Protein AF-A0A0B1SYM7-F1 (afdb_monomer_lite)

Radius of gyration: 23.67 Å; chains: 1; bounding box: 72×38×58 Å

Structure (mmCIF, N/CA/C/O backbone):
data_AF-A0A0B1SYM7-F1
#
_entry.id   AF-A0A0B1SYM7-F1
#
loop_
_atom_site.group_PDB
_atom_site.id
_atom_site.type_symbol
_atom_site.label_atom_id
_atom_site.label_alt_id
_atom_site.label_comp_id
_atom_site.label_asym_id
_atom_site.label_entity_id
_atom_site.label_seq_id
_atom_site.pdbx_PDB_ins_code
_atom_site.Cartn_x
_atom_site.Cartn_y
_atom_site.Cartn_z
_atom_site.occupancy
_atom_site.B_iso_or_equiv
_atom_site.auth_seq_id
_atom_site.auth_comp_id
_atom_site.auth_asym_id
_atom_site.auth_atom_id
_atom_site.pdbx_PDB_model_num
ATOM 1 N N . MET A 1 1 ? 17.498 -8.527 -12.101 1.00 37.16 1 MET A N 1
ATOM 2 C CA . MET A 1 1 ? 18.608 -8.017 -12.935 1.00 37.16 1 MET A CA 1
ATOM 3 C C . MET A 1 1 ? 19.865 -8.785 -12.568 1.00 37.16 1 MET A C 1
ATOM 5 O O . MET A 1 1 ? 20.360 -8.615 -11.462 1.00 37.16 1 MET A O 1
ATOM 9 N N . VAL A 1 2 ? 20.334 -9.677 -13.440 1.00 36.25 2 VAL A N 1
ATOM 10 C CA . VAL A 1 2 ? 21.607 -10.379 -13.230 1.00 36.25 2 VAL A CA 1
ATOM 11 C C . VAL A 1 2 ? 22.674 -9.607 -13.993 1.00 36.25 2 VAL A C 1
ATOM 13 O O . VAL A 1 2 ? 22.607 -9.507 -15.215 1.00 36.25 2 VAL A O 1
ATOM 16 N N . VAL A 1 3 ? 23.646 -9.041 -13.280 1.00 42.66 3 VAL A N 1
ATOM 17 C CA . VAL A 1 3 ? 24.858 -8.504 -13.907 1.00 42.66 3 VAL A CA 1
ATOM 18 C C . VAL A 1 3 ? 25.799 -9.687 -14.104 1.00 42.66 3 VAL A C 1
ATOM 20 O O . VAL A 1 3 ? 26.497 -10.095 -13.179 1.00 42.66 3 VAL A O 1
ATOM 23 N N . ALA A 1 4 ? 25.756 -10.297 -15.285 1.00 46.19 4 ALA A N 1
ATOM 24 C CA . ALA A 1 4 ? 26.589 -11.446 -15.613 1.00 46.19 4 ALA A CA 1
ATOM 25 C C . ALA A 1 4 ? 27.787 -11.018 -16.465 1.00 46.19 4 ALA A C 1
ATOM 27 O O . ALA A 1 4 ? 27.647 -10.265 -17.428 1.00 46.19 4 ALA A O 1
ATOM 28 N N . ARG A 1 5 ? 28.967 -11.559 -16.148 1.00 49.19 5 ARG A N 1
ATOM 29 C CA . ARG A 1 5 ? 30.045 -11.686 -17.133 1.00 49.19 5 ARG A CA 1
ATOM 30 C C . ARG A 1 5 ? 29.731 -12.933 -17.952 1.00 49.19 5 ARG A C 1
ATOM 32 O O . ARG A 1 5 ? 29.777 -14.034 -17.413 1.00 49.19 5 ARG A O 1
ATOM 39 N N . SER A 1 6 ? 29.355 -12.760 -19.210 1.00 50.19 6 SER A N 1
ATOM 40 C CA . SER A 1 6 ? 29.181 -13.872 -20.147 1.00 50.19 6 SER A CA 1
ATOM 41 C C . SER A 1 6 ? 30.469 -14.065 -20.946 1.00 50.19 6 SER A C 1
ATOM 43 O O . SER A 1 6 ? 31.131 -13.087 -21.284 1.00 50.19 6 SER A O 1
ATOM 45 N N . SER A 1 7 ? 30.809 -15.314 -21.274 1.00 51.56 7 SER A N 1
ATOM 46 C CA . SER A 1 7 ? 31.913 -15.655 -22.185 1.00 51.56 7 SER A CA 1
ATOM 47 C C . SER A 1 7 ? 31.689 -15.161 -23.619 1.00 51.56 7 SER A C 1
ATOM 49 O O . SER A 1 7 ? 32.605 -15.216 -24.431 1.00 51.56 7 SER A O 1
ATOM 51 N N . LEU A 1 8 ? 30.484 -14.671 -23.928 1.00 54.12 8 LEU A N 1
ATOM 52 C CA . LEU A 1 8 ? 30.126 -14.070 -25.212 1.00 54.12 8 LEU A CA 1
ATOM 53 C C . LEU A 1 8 ? 30.485 -12.576 -25.305 1.00 54.12 8 LEU A C 1
ATOM 55 O O . LEU A 1 8 ? 30.324 -11.995 -26.375 1.00 54.12 8 LEU A O 1
ATOM 59 N N . PHE A 1 9 ? 30.944 -11.935 -24.218 1.00 55.09 9 PHE A N 1
ATOM 60 C CA . PHE A 1 9 ? 31.188 -10.487 -24.185 1.00 55.09 9 PHE A CA 1
ATOM 61 C C . PHE A 1 9 ? 32.558 -10.125 -23.594 1.00 55.09 9 PHE A C 1
ATOM 63 O O . PHE A 1 9 ? 33.064 -10.830 -22.716 1.00 55.09 9 PHE A O 1
ATOM 70 N N . PRO A 1 10 ? 33.166 -9.006 -24.037 1.00 50.62 10 PRO A N 1
ATOM 71 C CA . PRO A 1 10 ? 34.442 -8.558 -23.502 1.00 50.62 10 PRO A CA 1
ATOM 72 C C . PRO A 1 10 ? 34.353 -8.284 -21.985 1.00 50.62 10 PRO A C 1
ATOM 74 O O . PRO A 1 10 ? 33.348 -7.737 -21.520 1.00 50.62 10 PRO A O 1
ATOM 77 N N . PRO A 1 11 ? 35.404 -8.592 -21.196 1.00 52.69 11 PRO A N 1
ATOM 78 C CA . PRO A 1 11 ? 35.397 -8.501 -19.727 1.00 52.69 11 PRO A CA 1
ATOM 79 C C . PRO A 1 11 ? 35.071 -7.117 -19.137 1.00 52.69 11 PRO A C 1
ATOM 81 O O . PRO A 1 11 ? 34.773 -7.018 -17.945 1.00 52.69 11 PRO A O 1
ATOM 84 N N . SER A 1 12 ? 35.159 -6.060 -19.950 1.00 55.12 12 SER A N 1
ATOM 85 C CA . SER A 1 12 ? 34.908 -4.660 -19.594 1.00 55.12 12 SER A CA 1
ATOM 86 C C . SER A 1 12 ? 33.467 -4.193 -19.849 1.00 55.12 12 SER A C 1
ATOM 88 O O . SER A 1 12 ? 33.093 -3.118 -19.377 1.00 55.12 12 SER A O 1
ATOM 90 N N . ALA A 1 13 ? 32.639 -4.969 -20.558 1.00 58.94 13 ALA A N 1
ATOM 91 C CA . ALA A 1 13 ? 31.279 -4.568 -20.904 1.00 58.94 13 ALA A CA 1
ATOM 92 C C . ALA A 1 13 ? 30.283 -4.907 -19.783 1.00 58.94 13 ALA A C 1
ATOM 94 O O . ALA A 1 13 ? 30.041 -6.073 -19.464 1.00 58.94 13 ALA A O 1
ATOM 95 N N . LYS A 1 14 ? 29.650 -3.881 -19.202 1.00 70.06 14 LYS A N 1
ATOM 96 C CA . LYS A 1 14 ? 28.447 -4.062 -18.376 1.00 70.06 14 LYS A CA 1
ATOM 97 C C . LYS A 1 14 ? 27.295 -4.445 -19.306 1.00 70.06 14 LYS A C 1
ATOM 99 O O . LYS A 1 14 ? 26.915 -3.642 -20.148 1.00 70.06 14 LYS A O 1
ATOM 104 N N . SER A 1 15 ? 26.764 -5.657 -19.158 1.00 84.69 15 SER A N 1
ATOM 105 C CA . SER A 1 15 ? 25.589 -6.125 -19.902 1.00 84.69 15 SER A CA 1
ATOM 106 C C . SER A 1 15 ? 24.440 -6.419 -18.938 1.00 84.69 15 SER A C 1
ATOM 108 O O . SER A 1 15 ? 24.621 -7.089 -17.921 1.00 84.69 15 SER A O 1
ATOM 110 N N . LEU A 1 16 ? 23.261 -5.907 -19.269 1.00 90.62 16 LEU A N 1
ATOM 111 C CA . LEU A 1 16 ? 21.986 -6.114 -18.602 1.00 90.62 16 LEU A CA 1
ATOM 112 C C . LEU A 1 16 ? 21.122 -6.965 -19.531 1.00 90.62 16 LEU A C 1
ATOM 114 O O . LEU A 1 16 ? 20.738 -6.519 -20.613 1.00 90.62 16 LEU A O 1
ATOM 118 N N . LEU A 1 17 ? 20.845 -8.197 -19.110 1.00 92.62 17 LEU A N 1
ATOM 119 C CA . LEU A 1 17 ? 19.976 -9.119 -19.836 1.00 92.62 17 LEU A CA 1
ATOM 120 C C . LEU A 1 17 ? 18.552 -9.003 -19.283 1.00 92.62 17 LEU A C 1
ATOM 122 O O . LEU A 1 17 ? 18.344 -9.119 -18.070 1.00 92.62 17 LEU A O 1
ATOM 126 N N . LEU A 1 18 ? 17.592 -8.757 -20.169 1.00 94.19 18 LEU A N 1
ATOM 127 C CA . LEU A 1 18 ? 16.169 -8.677 -19.863 1.00 94.19 18 LEU A CA 1
ATOM 128 C C . LEU A 1 18 ? 15.430 -9.671 -20.754 1.00 94.19 18 LEU A C 1
ATOM 130 O O . LEU A 1 18 ? 15.613 -9.662 -21.968 1.00 94.19 18 LEU A O 1
ATOM 134 N N . GLN A 1 19 ? 14.597 -10.519 -20.149 1.00 94.88 19 GLN A N 1
ATOM 135 C CA . GLN A 1 19 ? 13.755 -11.452 -20.897 1.00 94.88 19 GLN A CA 1
ATOM 136 C C . GLN A 1 19 ? 12.703 -10.710 -21.727 1.00 94.88 19 GLN A C 1
ATOM 138 O O . GLN A 1 19 ? 12.451 -11.097 -22.860 1.00 94.88 19 GLN A O 1
ATOM 143 N N . GLU A 1 20 ? 12.122 -9.648 -21.176 1.00 95.25 20 GLU A N 1
ATOM 144 C CA . GLU A 1 20 ? 11.074 -8.877 -21.841 1.00 95.25 20 GLU A CA 1
ATOM 145 C C . GLU A 1 20 ? 11.621 -7.983 -22.962 1.00 95.25 20 GLU A C 1
ATOM 147 O O . GLU A 1 20 ? 12.828 -7.743 -23.067 1.00 95.25 20 GLU A O 1
ATOM 152 N N . THR A 1 21 ? 10.713 -7.450 -23.782 1.00 94.31 21 THR A N 1
ATOM 153 C CA . THR A 1 21 ? 10.999 -6.428 -24.807 1.00 94.31 21 THR A CA 1
ATOM 154 C C . THR A 1 21 ? 11.107 -5.011 -24.234 1.00 94.31 21 THR A C 1
ATOM 156 O O . THR A 1 21 ? 11.506 -4.088 -24.944 1.00 94.31 21 THR A O 1
ATOM 159 N N . TYR A 1 22 ? 10.756 -4.827 -22.959 1.00 93.56 22 TYR A N 1
ATOM 160 C CA . TYR A 1 22 ? 10.674 -3.539 -22.271 1.00 93.56 22 TYR A CA 1
ATOM 161 C C . TYR A 1 22 ? 11.398 -3.566 -20.918 1.00 93.56 22 TYR A C 1
ATOM 163 O O . TYR A 1 22 ? 11.731 -4.624 -20.377 1.00 93.56 22 TYR A O 1
ATOM 171 N N . ALA A 1 23 ? 11.657 -2.383 -20.356 1.00 94.50 23 ALA A N 1
ATOM 172 C CA . ALA A 1 23 ? 12.239 -2.234 -19.025 1.00 94.50 23 ALA A CA 1
ATOM 173 C C . ALA A 1 23 ? 11.145 -2.034 -17.960 1.00 94.50 23 ALA A C 1
ATOM 175 O O . ALA A 1 23 ? 10.069 -1.519 -18.248 1.00 94.50 23 ALA A O 1
ATOM 176 N N . GLY A 1 24 ? 11.434 -2.416 -16.712 1.00 93.88 24 GLY A N 1
ATOM 177 C CA . GLY A 1 24 ? 10.578 -2.125 -15.550 1.00 93.88 24 GLY A CA 1
ATOM 178 C C . GLY A 1 24 ? 10.068 -3.344 -14.781 1.00 93.88 24 GLY A C 1
ATOM 179 O O . GLY A 1 24 ? 9.726 -3.210 -13.610 1.00 93.88 24 GLY A O 1
ATOM 180 N N . GLY A 1 25 ? 10.079 -4.545 -15.371 1.00 95.12 25 GLY A N 1
ATOM 181 C CA . GLY A 1 25 ? 9.632 -5.762 -14.678 1.00 95.12 25 GLY A CA 1
ATOM 182 C C . GLY A 1 25 ? 8.198 -5.620 -14.152 1.00 95.12 25 GLY A C 1
ATOM 183 O O . GLY A 1 25 ? 7.313 -5.252 -14.912 1.00 95.12 25 GLY A O 1
ATOM 184 N N . LEU A 1 26 ? 7.982 -5.856 -12.851 1.00 96.38 26 LEU A N 1
ATOM 185 C CA . LEU A 1 26 ? 6.673 -5.686 -12.197 1.00 96.38 26 LEU A CA 1
ATOM 186 C C . LEU A 1 26 ? 6.199 -4.228 -12.101 1.00 96.38 26 LEU A C 1
ATOM 188 O O . LEU A 1 26 ? 5.051 -3.988 -11.764 1.00 96.38 26 LEU A O 1
ATOM 192 N N . SER A 1 27 ? 7.051 -3.253 -12.401 1.00 96.44 27 SER A N 1
ATOM 193 C CA . SER A 1 27 ? 6.678 -1.838 -12.459 1.00 96.44 27 SER A CA 1
ATOM 194 C C . SER A 1 27 ? 6.513 -1.358 -13.903 1.00 96.44 27 SER A C 1
ATOM 196 O O . SER A 1 27 ? 6.805 -0.203 -14.210 1.00 96.44 27 SER A O 1
ATOM 198 N N . CYS A 1 28 ? 6.115 -2.253 -14.811 1.00 96.75 28 CYS A N 1
ATOM 199 C CA . CYS A 1 28 ? 5.775 -1.899 -16.181 1.00 96.75 28 CYS A CA 1
ATOM 200 C C . CYS A 1 28 ? 4.344 -1.360 -16.301 1.00 96.75 28 CYS A C 1
ATOM 202 O O . CYS A 1 28 ? 3.518 -1.505 -15.399 1.00 96.75 28 CYS A O 1
ATOM 204 N N . THR A 1 29 ? 4.081 -0.778 -17.467 1.00 97.38 29 THR A N 1
ATOM 205 C CA . THR A 1 29 ? 2.759 -0.348 -17.918 1.00 97.38 29 THR A CA 1
ATOM 206 C C . THR A 1 29 ? 2.509 -0.983 -19.275 1.00 97.38 29 THR A C 1
ATOM 208 O O . THR A 1 29 ? 3.398 -0.962 -20.131 1.00 97.38 29 THR A O 1
ATOM 211 N N . VAL A 1 30 ? 1.316 -1.531 -19.477 1.00 96.06 30 VAL A N 1
ATOM 212 C CA . VAL A 1 30 ? 0.852 -2.037 -20.773 1.00 96.06 30 VAL A CA 1
ATOM 213 C C . VAL A 1 30 ? -0.300 -1.180 -21.277 1.00 96.06 30 VAL A C 1
ATOM 215 O O . VAL A 1 30 ? -1.064 -0.637 -20.483 1.00 96.06 30 VAL A O 1
ATOM 218 N N . THR A 1 31 ? -0.423 -1.057 -22.593 1.00 97.06 31 THR A N 1
ATOM 219 C CA . THR A 1 31 ? -1.558 -0.387 -23.233 1.00 97.06 31 THR A CA 1
ATOM 220 C C . THR A 1 31 ? -2.473 -1.447 -23.822 1.00 97.06 31 THR A C 1
ATOM 222 O O . THR A 1 31 ? -1.990 -2.326 -24.536 1.00 97.06 31 THR A O 1
ATOM 225 N N . ASP A 1 32 ? -3.770 -1.387 -23.529 1.00 97.56 32 ASP A N 1
ATOM 226 C CA . ASP A 1 32 ? -4.740 -2.279 -24.164 1.00 97.56 32 ASP A CA 1
ATOM 227 C C . ASP A 1 32 ? -5.129 -1.813 -25.578 1.00 97.56 32 ASP A C 1
ATOM 229 O O . ASP A 1 32 ? -4.764 -0.727 -26.034 1.00 97.56 32 ASP A O 1
ATOM 233 N N . GLU A 1 33 ? -5.898 -2.640 -26.288 1.00 97.81 33 GLU A N 1
ATOM 234 C CA . GLU A 1 33 ? -6.348 -2.368 -27.662 1.00 97.81 33 GLU A CA 1
ATOM 235 C C . GLU A 1 33 ? -7.230 -1.113 -27.785 1.00 97.81 33 GLU A C 1
ATOM 237 O O . GLU A 1 33 ? -7.401 -0.580 -28.881 1.00 97.81 33 GLU A O 1
ATOM 242 N N . LYS A 1 34 ? -7.792 -0.629 -26.671 1.00 98.19 34 LYS A N 1
ATOM 243 C CA . LYS A 1 34 ? -8.630 0.575 -26.604 1.00 98.19 34 LYS A CA 1
ATOM 244 C C . LYS A 1 34 ? -7.842 1.818 -26.182 1.00 98.19 34 LYS A C 1
ATOM 246 O O . LYS A 1 34 ? -8.422 2.899 -26.104 1.00 98.19 34 LYS A O 1
ATOM 251 N N . GLY A 1 35 ? -6.541 1.684 -25.930 1.00 97.44 35 GLY A N 1
ATOM 252 C CA . GLY A 1 35 ? -5.666 2.782 -25.538 1.00 97.44 35 GLY A CA 1
ATOM 253 C C . GLY A 1 35 ? -5.622 3.065 -24.034 1.00 97.44 35 GLY A C 1
ATOM 254 O O . GLY A 1 35 ? -5.016 4.064 -23.645 1.00 97.44 35 GLY A O 1
ATOM 255 N N . PHE A 1 36 ? -6.217 2.225 -23.177 1.00 98.12 36 PHE A N 1
ATOM 256 C CA . PHE A 1 36 ? -6.080 2.383 -21.725 1.00 98.12 36 PHE A CA 1
ATOM 257 C C . PHE A 1 36 ? -4.732 1.851 -21.248 1.00 98.12 36 PHE A C 1
ATOM 259 O O . PHE A 1 36 ? -4.234 0.836 -21.735 1.00 98.12 36 PHE A O 1
ATOM 266 N N . LEU A 1 37 ? -4.153 2.543 -20.267 1.00 97.62 37 LEU A N 1
ATOM 267 C CA . LEU A 1 37 ? -2.896 2.167 -19.633 1.00 97.62 37 LEU A CA 1
ATOM 268 C C . LEU A 1 37 ? -3.162 1.367 -18.358 1.00 97.62 37 LEU A C 1
ATOM 270 O O . LEU A 1 37 ? -3.948 1.784 -17.509 1.00 97.62 37 LEU A O 1
ATOM 274 N N . TRP A 1 38 ? -2.443 0.259 -18.209 1.00 97.50 38 TRP A N 1
ATOM 275 C CA . TRP A 1 38 ? -2.541 -0.650 -17.077 1.00 97.50 38 TRP A CA 1
ATOM 276 C C . TRP A 1 38 ? -1.156 -0.887 -16.480 1.00 97.50 38 TRP A C 1
ATOM 278 O O . TRP A 1 38 ? -0.290 -1.501 -17.106 1.00 97.50 38 TRP A O 1
ATOM 288 N N . ASP A 1 39 ? -0.946 -0.413 -15.256 1.00 97.62 39 ASP A N 1
ATOM 289 C CA . ASP A 1 39 ? 0.197 -0.825 -14.442 1.00 97.62 39 ASP A CA 1
ATOM 290 C C . ASP A 1 39 ? -0.067 -2.215 -13.848 1.00 97.62 39 ASP A C 1
ATOM 292 O O . ASP A 1 39 ? -1.216 -2.609 -13.626 1.00 97.62 39 ASP A O 1
ATOM 296 N N . MET A 1 40 ? 0.995 -2.960 -13.534 1.00 94.88 40 MET A N 1
ATOM 297 C CA . MET A 1 40 ? 0.878 -4.261 -12.858 1.00 94.88 40 MET A CA 1
ATOM 298 C C . MET A 1 40 ? 0.594 -4.090 -11.355 1.00 94.88 40 MET A C 1
ATOM 300 O O . MET A 1 40 ? 1.410 -4.423 -10.498 1.00 94.88 40 MET A O 1
ATOM 304 N N . GLY A 1 41 ? -0.576 -3.532 -11.040 1.00 89.94 41 GLY A N 1
ATOM 305 C CA . GLY A 1 41 ? -0.992 -3.101 -9.705 1.00 89.94 41 GLY A CA 1
ATOM 306 C C . GLY A 1 41 ? -0.868 -1.586 -9.504 1.00 89.94 41 GLY A C 1
ATOM 307 O O . GLY A 1 41 ? -0.340 -0.868 -10.350 1.00 89.94 41 GLY A O 1
ATOM 308 N N . GLY A 1 42 ? -1.355 -1.089 -8.363 1.00 88.50 42 GLY A N 1
ATOM 309 C CA . GLY A 1 42 ? -1.318 0.337 -8.023 1.00 88.50 42 GLY A CA 1
ATOM 310 C C . GLY A 1 42 ? 0.071 0.795 -7.578 1.00 88.50 42 GLY A C 1
ATOM 311 O O . GLY A 1 42 ? 0.430 0.640 -6.410 1.00 88.50 42 GLY A O 1
ATOM 312 N N . HIS A 1 43 ? 0.844 1.365 -8.498 1.00 92.88 43 HIS A N 1
ATOM 313 C CA . HIS A 1 43 ? 2.178 1.892 -8.225 1.00 92.88 43 HIS A CA 1
ATOM 314 C C . HIS A 1 43 ? 2.161 3.411 -8.046 1.00 92.88 43 HIS A C 1
ATOM 316 O O . HIS A 1 43 ? 1.471 4.132 -8.758 1.00 92.88 43 HIS A O 1
ATOM 322 N N . ILE A 1 44 ? 2.959 3.897 -7.096 1.00 93.06 44 ILE A N 1
ATOM 323 C CA . ILE A 1 44 ? 3.171 5.324 -6.839 1.00 93.06 44 ILE A CA 1
ATOM 324 C C . ILE A 1 44 ? 4.638 5.569 -6.482 1.00 93.06 44 ILE A C 1
ATOM 326 O O . ILE A 1 44 ? 5.292 4.711 -5.885 1.00 93.06 44 ILE A O 1
ATOM 330 N N . THR A 1 45 ? 5.158 6.749 -6.815 1.00 91.81 45 THR A N 1
ATOM 331 C CA . THR A 1 45 ? 6.505 7.176 -6.417 1.00 91.81 45 THR A CA 1
ATOM 332 C C . THR A 1 45 ? 6.406 8.112 -5.221 1.00 91.81 45 THR A C 1
ATOM 334 O O . THR A 1 45 ? 5.739 9.131 -5.288 1.00 91.81 45 THR A O 1
ATOM 337 N N . PHE A 1 46 ? 7.067 7.804 -4.111 1.00 89.50 46 PHE A N 1
ATOM 338 C CA . PHE A 1 46 ? 7.111 8.694 -2.946 1.00 89.50 46 PHE A CA 1
ATOM 339 C C . PHE A 1 46 ? 8.520 8.741 -2.359 1.00 89.50 46 PHE A C 1
ATOM 341 O O . PHE A 1 46 ? 9.395 7.950 -2.730 1.00 89.50 46 PHE A O 1
ATOM 348 N N . ASN A 1 47 ? 8.771 9.709 -1.479 1.00 81.50 47 ASN A N 1
ATOM 349 C CA . ASN A 1 47 ? 10.089 9.888 -0.890 1.00 81.50 47 ASN A CA 1
ATOM 350 C C . ASN A 1 47 ? 10.371 8.781 0.138 1.00 81.50 47 ASN A C 1
ATOM 352 O O . ASN A 1 47 ? 9.663 8.636 1.130 1.00 81.50 47 ASN A O 1
ATOM 356 N N . HIS A 1 48 ? 11.433 8.018 -0.102 1.00 77.00 48 HIS A N 1
ATOM 357 C CA . HIS A 1 48 ? 11.901 6.953 0.785 1.00 77.00 48 HIS A CA 1
ATOM 358 C C . HIS A 1 48 ? 13.118 7.385 1.630 1.00 77.00 48 HIS A C 1
ATOM 360 O O . HIS A 1 48 ? 13.807 6.536 2.185 1.00 77.00 48 HIS A O 1
ATOM 366 N N . ASN A 1 49 ? 13.429 8.687 1.686 1.00 81.00 49 ASN A N 1
ATOM 367 C CA . ASN A 1 49 ? 14.674 9.246 2.229 1.00 81.00 49 ASN A CA 1
ATOM 368 C C . ASN A 1 49 ? 15.941 8.707 1.538 1.00 81.00 49 ASN A C 1
ATOM 370 O O . ASN A 1 49 ? 17.006 8.602 2.144 1.00 81.00 49 ASN A O 1
ATOM 374 N N . PHE A 1 50 ? 15.840 8.409 0.237 1.00 87.31 50 PHE A N 1
ATOM 375 C CA . PHE A 1 50 ? 16.964 8.004 -0.609 1.00 87.31 50 PHE A CA 1
ATOM 376 C C . PHE A 1 50 ? 17.192 9.038 -1.722 1.00 87.31 50 PHE A C 1
ATOM 378 O O . PHE A 1 50 ? 16.606 8.914 -2.802 1.00 87.31 50 PHE A O 1
ATOM 385 N N . PRO A 1 51 ? 18.083 10.031 -1.516 1.00 88.38 51 PRO A N 1
ATOM 386 C CA . PRO A 1 51 ? 18.304 11.113 -2.480 1.00 88.38 51 PRO A CA 1
ATOM 387 C C . PRO A 1 51 ? 18.719 10.628 -3.873 1.00 88.38 51 PRO A C 1
ATOM 389 O O . PRO A 1 51 ? 18.434 11.278 -4.875 1.00 88.38 51 PRO A O 1
ATOM 392 N N . TYR A 1 52 ? 19.401 9.482 -3.955 1.00 91.56 52 TYR A N 1
ATOM 393 C CA . TYR A 1 52 ? 19.804 8.899 -5.233 1.00 91.56 52 TYR A CA 1
ATOM 394 C C . TYR A 1 52 ? 18.604 8.416 -6.056 1.00 91.56 52 TYR A C 1
ATOM 396 O O . TYR A 1 52 ? 18.550 8.673 -7.256 1.00 91.56 52 TYR A O 1
ATOM 404 N N . TYR A 1 53 ? 17.632 7.763 -5.413 1.00 91.56 53 TYR A N 1
ATOM 405 C CA . TYR A 1 53 ? 16.417 7.298 -6.080 1.00 91.56 53 TYR A CA 1
ATOM 406 C C . TYR A 1 53 ? 15.631 8.479 -6.647 1.00 91.56 53 TYR A C 1
ATOM 408 O O . TYR A 1 53 ? 15.295 8.484 -7.828 1.00 91.56 53 TYR A O 1
ATOM 416 N N . GLU A 1 54 ? 15.420 9.514 -5.833 1.00 88.69 54 GLU A N 1
ATOM 417 C CA . GLU A 1 54 ? 14.684 10.708 -6.243 1.00 88.69 54 GLU A CA 1
ATOM 418 C C . GLU A 1 54 ? 15.349 11.409 -7.437 1.00 88.69 54 GLU A C 1
ATOM 420 O O . GLU A 1 54 ? 14.684 11.747 -8.417 1.00 88.69 54 GLU A O 1
ATOM 425 N N . LYS A 1 55 ? 16.679 11.568 -7.394 1.00 91.81 55 LYS A N 1
ATOM 426 C CA . LYS A 1 55 ? 17.447 12.113 -8.520 1.00 91.81 55 LYS A CA 1
ATOM 427 C C . LYS A 1 55 ? 17.309 11.250 -9.771 1.00 91.81 55 LYS A C 1
ATOM 429 O O . LYS A 1 55 ? 17.136 11.796 -10.854 1.00 91.81 55 LYS A O 1
ATOM 434 N N . ALA A 1 56 ? 17.370 9.926 -9.635 1.00 93.81 56 ALA A N 1
ATOM 435 C CA . ALA A 1 56 ? 17.287 9.010 -10.767 1.00 93.81 56 ALA A CA 1
ATOM 436 C C . ALA A 1 56 ? 15.909 9.041 -11.447 1.00 93.81 56 ALA A C 1
ATOM 438 O O . ALA A 1 56 ? 15.848 9.110 -12.673 1.00 93.81 56 ALA A O 1
ATOM 439 N N . VAL A 1 57 ? 14.810 9.034 -10.683 1.00 93.50 57 VAL A N 1
ATOM 440 C CA . VAL A 1 57 ? 13.455 9.067 -11.266 1.00 93.50 57 VAL A CA 1
ATOM 441 C C . VAL A 1 57 ? 13.133 10.424 -11.894 1.00 93.50 57 VAL A C 1
ATOM 443 O O . VAL A 1 57 ? 12.605 10.459 -13.003 1.00 93.50 57 VAL A O 1
ATOM 446 N N . LYS A 1 58 ? 13.542 11.536 -11.262 1.00 91.88 58 LYS A N 1
ATOM 447 C CA . LYS A 1 58 ? 13.409 12.890 -11.834 1.00 91.88 58 LYS A CA 1
ATOM 448 C C . LYS A 1 58 ? 14.278 13.091 -13.073 1.00 91.88 58 LYS A C 1
ATOM 450 O O . LYS A 1 58 ? 13.896 13.805 -13.985 1.00 91.88 58 LYS A O 1
ATOM 455 N N . TRP A 1 59 ? 15.451 12.462 -13.120 1.00 95.81 59 TRP A N 1
ATOM 456 C CA . TRP A 1 59 ? 16.282 12.461 -14.322 1.00 95.81 59 TRP A CA 1
ATOM 457 C C . TRP A 1 59 ? 15.659 11.637 -15.452 1.00 95.81 59 TRP A C 1
ATOM 459 O O . TRP A 1 59 ? 15.817 11.985 -16.622 1.00 95.81 59 TRP A O 1
ATOM 469 N N . ALA A 1 60 ? 14.969 10.542 -15.127 1.00 96.44 60 ALA A N 1
ATOM 470 C CA . ALA A 1 60 ? 14.372 9.661 -16.120 1.00 96.44 60 ALA A CA 1
ATOM 471 C C . ALA A 1 60 ? 13.160 10.294 -16.819 1.00 96.44 60 ALA A C 1
ATOM 473 O O . ALA A 1 60 ? 13.055 10.170 -18.037 1.00 96.44 60 ALA A O 1
ATOM 474 N N . VAL A 1 61 ? 12.278 10.970 -16.078 1.00 96.31 61 VAL A N 1
ATOM 475 C CA . VAL A 1 61 ? 11.009 11.521 -16.583 1.00 96.31 61 VAL A CA 1
ATOM 476 C C . VAL A 1 61 ? 10.916 13.005 -16.261 1.00 96.31 61 VAL A C 1
ATOM 478 O O . VAL A 1 61 ? 11.112 13.392 -15.110 1.00 96.31 61 VAL A O 1
ATOM 481 N N . ASP A 1 62 ? 10.571 13.808 -17.265 1.00 92.69 62 ASP A N 1
ATOM 482 C CA . ASP A 1 62 ? 10.587 15.269 -17.159 1.00 92.69 62 ASP A CA 1
ATOM 483 C C . ASP A 1 62 ? 9.279 15.830 -16.551 1.00 92.69 62 ASP A C 1
ATOM 485 O O . ASP A 1 62 ? 9.313 16.824 -15.828 1.00 92.69 62 ASP A O 1
ATOM 489 N N . GLU A 1 63 ? 8.137 15.163 -16.772 1.00 96.25 63 GLU A N 1
ATOM 490 C CA . GLU A 1 63 ? 6.807 15.610 -16.324 1.00 96.25 63 GLU A CA 1
ATOM 491 C C . GLU A 1 63 ? 6.157 14.650 -15.315 1.00 96.25 63 GLU A C 1
ATOM 493 O O . GLU A 1 63 ? 6.003 13.448 -15.565 1.00 96.25 63 GLU A O 1
ATOM 498 N N . TRP A 1 64 ? 5.732 15.205 -14.178 1.00 96.31 64 TRP A N 1
ATOM 499 C CA . TRP A 1 64 ? 5.143 14.466 -13.064 1.00 96.31 64 TRP A CA 1
ATOM 500 C C . TRP A 1 64 ? 3.904 15.164 -12.518 1.00 96.31 64 TRP A C 1
ATOM 502 O O . TRP A 1 64 ? 3.908 16.375 -12.299 1.00 96.31 64 TRP A O 1
ATOM 512 N N . ASN A 1 65 ? 2.900 14.371 -12.160 1.00 96.25 65 ASN A N 1
ATOM 513 C CA . ASN A 1 65 ? 1.817 14.808 -11.291 1.00 96.25 65 ASN A CA 1
ATOM 514 C C . ASN A 1 65 ? 2.245 14.647 -9.830 1.00 96.25 65 ASN A C 1
ATOM 516 O O . ASN A 1 65 ? 2.807 13.612 -9.470 1.00 96.25 65 ASN A O 1
ATOM 520 N N . SER A 1 66 ? 1.953 15.640 -8.988 1.00 95.38 66 SER A N 1
ATOM 521 C CA . SER A 1 66 ? 2.076 15.542 -7.526 1.00 95.38 66 SER A CA 1
ATOM 522 C C . SER A 1 66 ? 0.685 15.496 -6.915 1.00 95.38 66 SER A C 1
ATOM 524 O O . SER A 1 66 ? -0.129 16.377 -7.185 1.00 95.38 66 SER A O 1
ATOM 526 N N . LEU A 1 67 ? 0.403 14.469 -6.118 1.00 93.69 67 LEU A N 1
ATOM 527 C CA . LEU A 1 67 ? -0.925 14.220 -5.570 1.00 93.69 67 LEU A CA 1
ATOM 528 C C . LEU A 1 67 ? -0.875 14.035 -4.056 1.00 93.69 67 LEU A C 1
ATOM 530 O O . LEU A 1 67 ? 0.065 13.453 -3.508 1.00 93.69 67 LEU A O 1
ATOM 534 N N . HIS A 1 68 ? -1.945 14.482 -3.405 1.00 91.50 68 HIS A N 1
ATOM 535 C CA . HIS A 1 68 ? -2.287 14.073 -2.050 1.00 91.50 68 HIS A CA 1
ATOM 536 C C . HIS A 1 68 ? -3.148 12.813 -2.121 1.00 91.50 68 HIS A C 1
ATOM 538 O O . HIS A 1 68 ? -4.094 12.728 -2.906 1.00 91.50 68 HIS A O 1
ATOM 544 N N . ARG A 1 69 ? -2.804 11.812 -1.314 1.00 91.50 69 ARG A N 1
ATOM 545 C CA . ARG A 1 69 ? -3.496 10.527 -1.292 1.00 91.50 69 ARG A CA 1
ATOM 546 C C . ARG A 1 69 ? -4.909 10.692 -0.739 1.00 91.50 69 ARG A C 1
ATOM 548 O O . ARG A 1 69 ? -5.076 10.949 0.447 1.00 91.50 69 ARG A O 1
ATOM 555 N N . ASN A 1 70 ? -5.902 10.408 -1.574 1.00 90.44 70 ASN A N 1
ATOM 556 C CA . ASN A 1 70 ? -7.270 10.145 -1.146 1.00 90.44 70 ASN A CA 1
ATOM 557 C C . ASN A 1 70 ? -7.519 8.631 -1.217 1.00 90.44 70 ASN A C 1
ATOM 559 O O . ASN A 1 70 ? -7.599 8.064 -2.305 1.00 90.44 70 ASN A O 1
ATOM 563 N N . CYS A 1 71 ? -7.533 7.966 -0.062 1.00 91.31 71 CYS A N 1
ATOM 564 C CA . CYS A 1 71 ? -7.657 6.514 0.036 1.00 91.31 71 CYS A CA 1
ATOM 565 C C . CYS A 1 71 ? -8.785 6.162 0.999 1.00 91.31 71 CYS A C 1
ATOM 567 O O . CYS A 1 71 ? -8.753 6.558 2.166 1.00 91.31 71 CYS A O 1
ATOM 569 N N . MET A 1 72 ? -9.734 5.377 0.499 1.00 93.06 72 MET A N 1
ATOM 570 C CA . MET A 1 72 ? -10.885 4.898 1.245 1.00 93.06 72 MET A CA 1
ATOM 571 C C . MET A 1 72 ? -10.865 3.373 1.303 1.00 93.06 72 MET A C 1
ATOM 573 O O . MET A 1 72 ? -10.400 2.705 0.377 1.00 93.06 72 MET A O 1
ATOM 577 N N . VAL A 1 73 ? -11.386 2.826 2.390 1.00 93.62 73 VAL A N 1
ATOM 578 C CA . VAL A 1 73 ? -11.530 1.395 2.620 1.00 93.62 73 VAL A CA 1
ATOM 579 C C . VAL A 1 73 ? -13.007 1.055 2.569 1.00 93.62 73 VAL A C 1
ATOM 581 O O . VAL A 1 73 ? -13.807 1.630 3.302 1.00 93.62 73 VAL A O 1
ATOM 584 N N . ASP A 1 74 ? -13.357 0.119 1.695 1.00 92.94 74 ASP A N 1
ATOM 585 C CA . ASP A 1 74 ? -14.704 -0.429 1.628 1.00 92.94 74 ASP A CA 1
ATOM 586 C C . ASP A 1 74 ? -14.934 -1.403 2.788 1.00 92.94 74 ASP A C 1
ATOM 588 O O . ASP A 1 74 ? -14.332 -2.481 2.856 1.00 92.94 74 ASP A O 1
ATOM 592 N N . MET A 1 75 ? -15.805 -0.988 3.703 1.00 92.00 75 MET A N 1
ATOM 593 C CA . MET A 1 75 ? -16.230 -1.735 4.880 1.00 92.00 75 MET A CA 1
ATOM 594 C C . MET A 1 75 ? -17.676 -2.217 4.739 1.00 92.00 75 MET A C 1
ATOM 596 O O . MET A 1 75 ? -18.290 -2.548 5.746 1.00 92.00 75 MET A O 1
ATOM 600 N N . ASN A 1 76 ? -18.225 -2.289 3.517 1.00 88.81 76 ASN A N 1
ATOM 601 C CA . ASN A 1 76 ? -19.623 -2.654 3.270 1.00 88.81 76 ASN A CA 1
ATOM 602 C C . ASN A 1 76 ? -20.051 -3.951 3.975 1.00 88.81 76 ASN A C 1
ATOM 604 O O . ASN A 1 76 ? -21.149 -4.023 4.501 1.00 88.81 76 ASN A O 1
ATOM 608 N N . TYR A 1 77 ? -19.165 -4.944 4.086 1.00 87.69 77 TYR A N 1
ATOM 609 C CA . TYR A 1 77 ? -19.454 -6.202 4.788 1.00 87.69 77 TYR A CA 1
ATOM 610 C C . TYR A 1 77 ? -19.730 -6.059 6.296 1.00 87.69 77 TYR A C 1
ATOM 612 O O . TYR A 1 77 ? -20.210 -7.013 6.901 1.00 87.69 77 TYR A O 1
ATOM 620 N N . LEU A 1 78 ? -19.403 -4.918 6.914 1.00 86.69 78 LEU A N 1
ATOM 621 C CA . LEU A 1 78 ? -19.767 -4.623 8.305 1.00 86.69 78 LEU A CA 1
ATOM 622 C C . LEU A 1 78 ? -21.199 -4.116 8.454 1.00 86.69 78 LEU A C 1
ATOM 624 O O . LEU A 1 78 ? -21.708 -4.060 9.571 1.00 86.69 78 LEU A O 1
ATOM 628 N N . TYR A 1 79 ? -21.835 -3.727 7.355 1.00 82.62 79 TYR A N 1
ATOM 629 C CA . TYR A 1 79 ? -23.164 -3.148 7.356 1.00 82.62 79 TYR A CA 1
ATOM 630 C C . TYR A 1 79 ? -24.115 -4.141 6.693 1.00 82.62 79 TYR A C 1
ATOM 632 O O . TYR A 1 79 ? -23.913 -4.545 5.552 1.00 82.62 79 TYR A O 1
ATOM 640 N N . ASP A 1 80 ? -25.197 -4.499 7.378 1.00 81.00 80 ASP A N 1
ATOM 641 C CA . ASP A 1 80 ? -26.261 -5.341 6.813 1.00 81.00 80 ASP A CA 1
ATOM 642 C C . ASP A 1 80 ? -27.211 -4.512 5.925 1.00 81.00 80 ASP A C 1
ATOM 644 O O . ASP A 1 80 ? -28.431 -4.507 6.073 1.00 81.00 80 ASP A O 1
ATOM 648 N N . THR A 1 81 ? -26.634 -3.686 5.049 1.00 83.62 81 THR A N 1
ATOM 649 C CA . THR A 1 81 ? -27.370 -2.757 4.184 1.00 83.62 81 THR A CA 1
ATOM 650 C C . THR A 1 81 ? -26.728 -2.698 2.807 1.00 83.62 81 THR A C 1
ATOM 652 O O . THR A 1 81 ? -25.509 -2.744 2.672 1.00 83.62 81 THR A O 1
ATOM 655 N N . ALA A 1 82 ? -27.549 -2.581 1.763 1.00 81.62 82 ALA A N 1
ATOM 656 C CA . ALA A 1 82 ? -27.049 -2.400 0.407 1.00 81.62 82 ALA A CA 1
ATOM 657 C C . ALA A 1 82 ? -26.386 -1.022 0.257 1.00 81.62 82 ALA A C 1
ATOM 659 O O . ALA A 1 82 ? -26.968 -0.006 0.634 1.00 81.62 82 ALA A O 1
ATOM 660 N N . GLY A 1 83 ? -25.195 -0.978 -0.339 1.00 83.12 83 GLY A N 1
ATOM 661 C CA . GLY A 1 83 ? -24.485 0.271 -0.592 1.00 83.12 83 GLY A CA 1
ATOM 662 C C . GLY A 1 83 ? -22.976 0.087 -0.676 1.00 83.12 83 GLY A C 1
ATOM 663 O O . GLY A 1 83 ? -22.476 -1.033 -0.747 1.00 83.12 83 GLY A O 1
ATOM 664 N N . ILE A 1 84 ? -22.260 1.211 -0.690 1.00 86.38 84 ILE A N 1
ATOM 665 C CA . ILE A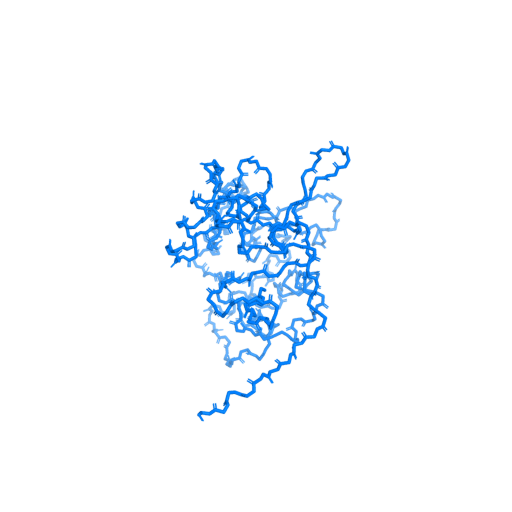 1 84 ? -20.811 1.257 -0.494 1.00 86.38 84 ILE A CA 1
ATOM 666 C C . ILE A 1 84 ? -20.577 2.049 0.790 1.00 86.38 84 ILE A C 1
ATOM 668 O O . ILE A 1 84 ? -20.933 3.226 0.859 1.00 86.38 84 ILE A O 1
ATOM 672 N N . HIS A 1 85 ? -19.958 1.414 1.782 1.00 90.62 85 HIS A N 1
ATOM 673 C CA . HIS A 1 85 ? -19.623 2.048 3.057 1.00 90.62 85 HIS A CA 1
ATOM 674 C C . HIS A 1 85 ? -18.123 2.279 3.123 1.00 90.62 85 HIS A C 1
ATOM 676 O O . HIS A 1 85 ? -17.348 1.392 3.480 1.00 90.62 85 HIS A O 1
ATOM 682 N N . LEU A 1 86 ? -17.715 3.475 2.707 1.00 92.94 86 LEU A N 1
ATOM 683 C CA . LEU A 1 86 ? -16.317 3.871 2.643 1.00 92.94 86 LEU A CA 1
ATOM 684 C C . LEU A 1 86 ? -15.886 4.556 3.933 1.00 92.94 86 LEU A C 1
ATOM 686 O O . LEU A 1 86 ? -16.499 5.535 4.354 1.00 92.94 86 LEU A O 1
ATOM 690 N N . VAL A 1 87 ? -14.767 4.107 4.494 1.00 93.19 87 VAL A N 1
ATOM 691 C CA . VAL A 1 87 ? -14.096 4.794 5.600 1.00 93.19 87 VAL A CA 1
ATOM 692 C C . VAL A 1 87 ? -12.703 5.275 5.191 1.00 93.19 87 VAL A C 1
ATOM 694 O O . VAL A 1 87 ? -12.051 4.608 4.385 1.00 93.19 87 VAL A O 1
ATOM 697 N N . PRO A 1 88 ? -12.199 6.401 5.721 1.00 93.81 88 PRO A N 1
ATOM 698 C CA . PRO A 1 88 ? -10.853 6.865 5.405 1.00 93.81 88 PRO A CA 1
ATOM 699 C C . PRO A 1 88 ? -9.774 5.870 5.845 1.00 93.81 88 PRO A C 1
ATOM 701 O O . PRO A 1 88 ? -9.859 5.246 6.904 1.00 93.81 88 PRO A O 1
ATOM 704 N N . TYR A 1 89 ? -8.721 5.732 5.039 1.00 92.94 89 TYR A N 1
ATOM 705 C CA . TYR A 1 89 ? -7.505 5.054 5.479 1.00 92.94 89 TYR A CA 1
ATOM 706 C C . TYR A 1 89 ? -6.755 5.918 6.515 1.00 92.94 89 TYR A C 1
ATOM 708 O O . TYR A 1 89 ? -6.593 7.117 6.272 1.00 92.94 89 TYR A O 1
ATOM 716 N N . PRO A 1 90 ? -6.174 5.319 7.577 1.00 94.19 90 PRO A N 1
ATOM 717 C CA . PRO A 1 90 ? -6.194 3.896 7.928 1.00 94.19 90 PRO A CA 1
ATOM 718 C C . PRO A 1 90 ? -7.527 3.470 8.553 1.00 94.19 90 PRO A C 1
ATOM 720 O O . PRO A 1 90 ? -8.005 4.122 9.474 1.00 94.19 90 PRO A O 1
ATOM 723 N N . ALA A 1 91 ? -8.091 2.333 8.127 1.00 94.56 91 ALA A N 1
ATOM 724 C CA . ALA A 1 91 ? -9.418 1.907 8.592 1.00 94.56 91 ALA A CA 1
ATOM 725 C C . ALA A 1 91 ? -9.494 1.712 10.112 1.00 94.56 91 ALA A C 1
ATOM 727 O O . ALA A 1 91 ? -10.517 2.008 10.715 1.00 94.56 91 ALA A O 1
ATOM 728 N N . GLN A 1 92 ? -8.405 1.288 10.761 1.00 94.62 92 GLN A N 1
ATOM 729 C CA . GLN A 1 92 ? -8.364 1.162 12.218 1.00 94.62 92 GLN A CA 1
ATOM 730 C C . GLN A 1 92 ? -8.493 2.504 12.964 1.00 94.62 92 GLN A C 1
ATOM 732 O O . GLN A 1 92 ? -8.713 2.494 14.167 1.00 94.62 92 GLN A O 1
ATOM 737 N N . PHE A 1 93 ? -8.362 3.651 12.285 1.00 95.81 93 PHE A N 1
ATOM 738 C CA . PHE A 1 93 ? -8.620 4.979 12.862 1.00 95.81 93 PHE A CA 1
ATOM 739 C C . PHE A 1 93 ? -10.073 5.415 12.643 1.00 95.81 93 PHE A C 1
ATOM 741 O O . PHE A 1 93 ? -10.571 6.282 13.354 1.00 95.81 93 PHE A O 1
ATOM 748 N N . ALA A 1 94 ? -10.777 4.789 11.702 1.00 95.38 94 ALA A N 1
ATOM 749 C CA . ALA A 1 94 ? -12.159 5.092 11.360 1.00 95.38 94 ALA A CA 1
ATOM 750 C C . ALA A 1 94 ? -13.201 4.476 12.305 1.00 95.38 94 ALA A C 1
ATOM 752 O O . ALA A 1 94 ? -14.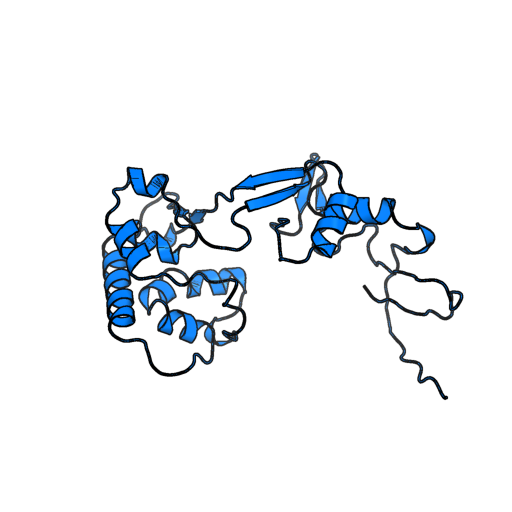379 4.426 11.967 1.00 95.38 94 ALA A O 1
ATOM 753 N N . VAL A 1 95 ? -12.792 4.070 13.512 1.00 95.81 95 VAL A N 1
ATOM 754 C CA . VAL A 1 95 ? -13.686 3.561 14.566 1.00 95.81 95 VAL A CA 1
ATOM 755 C C . VAL A 1 95 ? -14.923 4.446 14.790 1.00 95.81 95 VAL A C 1
ATOM 757 O O . VAL A 1 95 ? -16.010 3.880 14.905 1.00 95.81 95 VAL A O 1
ATOM 760 N N . PRO A 1 96 ? -14.841 5.796 14.792 1.00 95.88 96 PRO A N 1
ATOM 761 C CA . PRO A 1 96 ? -16.025 6.639 14.968 1.00 95.88 96 PRO A CA 1
ATOM 762 C C . PRO A 1 96 ? -17.109 6.466 13.898 1.00 95.88 96 PRO A C 1
ATOM 764 O O . PRO A 1 96 ? -18.262 6.783 14.185 1.00 95.88 96 PRO A O 1
ATOM 767 N N . LEU A 1 97 ? -16.734 5.971 12.710 1.00 94.25 97 LEU A N 1
ATOM 768 C CA . LEU A 1 97 ? -17.591 5.778 11.535 1.00 94.25 97 LEU A CA 1
ATOM 769 C C . LEU A 1 97 ? -18.160 4.352 11.422 1.00 94.25 97 LEU A C 1
ATOM 771 O O . LEU A 1 97 ? -18.980 4.090 10.542 1.00 94.25 97 LEU A O 1
ATOM 775 N N . PHE A 1 98 ? -17.722 3.419 12.271 1.00 94.62 98 PHE A N 1
ATOM 776 C CA . PHE A 1 98 ? -18.223 2.042 12.273 1.00 94.62 98 PHE A CA 1
ATOM 777 C C . PHE A 1 98 ? -19.661 1.955 12.811 1.00 94.62 98 PHE A C 1
ATOM 779 O O . PHE A 1 98 ? -20.096 2.857 13.531 1.00 94.62 98 PHE A O 1
ATOM 786 N N . PRO A 1 99 ? -20.402 0.865 12.508 1.00 93.75 99 PRO A N 1
ATOM 787 C CA . PRO A 1 99 ? -21.693 0.601 13.138 1.00 93.75 99 PRO A CA 1
ATOM 788 C C . PRO A 1 99 ? -21.584 0.657 14.662 1.00 93.75 99 PRO A C 1
ATOM 790 O O . PRO A 1 99 ? -20.576 0.220 15.218 1.00 93.75 99 PRO A O 1
ATOM 793 N N . GLU A 1 100 ? -22.625 1.150 15.332 1.00 94.12 100 GLU A N 1
ATOM 794 C CA . GLU A 1 100 ? -22.566 1.500 16.757 1.00 94.12 100 GLU A CA 1
ATOM 795 C C . GLU A 1 100 ? -22.064 0.349 17.643 1.00 94.12 100 GLU A C 1
ATOM 797 O O . GLU A 1 100 ? -21.166 0.543 18.454 1.00 94.12 100 GLU A O 1
ATOM 802 N N . GLU A 1 101 ? -22.555 -0.875 17.437 1.00 95.75 101 GLU A N 1
ATOM 803 C CA . GLU A 1 101 ? -22.096 -2.045 18.198 1.00 95.75 101 GLU A CA 1
ATOM 804 C C . GLU A 1 101 ? -20.597 -2.328 17.991 1.00 95.75 101 GLU A C 1
ATOM 806 O O . GLU A 1 101 ? -19.846 -2.513 18.951 1.00 95.75 101 GLU A O 1
ATOM 811 N N . VAL A 1 102 ? -20.134 -2.305 16.737 1.00 96.81 102 VAL A N 1
ATOM 812 C CA . VAL A 1 102 ? -18.722 -2.525 16.392 1.00 96.81 102 VAL A CA 1
ATOM 813 C C . VAL A 1 102 ? -17.854 -1.406 16.959 1.00 96.81 102 VAL A C 1
ATOM 815 O O . VAL A 1 102 ? -16.788 -1.672 17.511 1.00 96.81 102 VAL A O 1
ATOM 818 N N . LYS A 1 103 ? -18.317 -0.156 16.866 1.00 97.19 103 LYS A N 1
ATOM 819 C CA . LYS A 1 103 ? -17.654 1.014 17.440 1.00 97.19 103 LYS A CA 1
ATOM 820 C C . LYS A 1 103 ? -17.471 0.850 18.945 1.00 97.19 103 LYS A C 1
ATOM 822 O O . LYS A 1 103 ? -16.344 0.977 19.414 1.00 97.19 103 LYS A O 1
ATOM 827 N N . GLN A 1 104 ? -18.523 0.515 19.693 1.00 98.31 104 GLN A N 1
ATOM 828 C CA . GLN A 1 104 ? -18.429 0.335 21.146 1.00 98.31 104 GLN A CA 1
ATOM 829 C C . GLN A 1 104 ? -17.461 -0.792 21.533 1.00 98.31 104 GLN A C 1
ATOM 831 O O . GLN A 1 104 ? -16.645 -0.615 22.440 1.00 98.31 104 GLN A O 1
ATOM 836 N N . ASN A 1 105 ? -17.472 -1.910 20.802 1.00 98.31 105 ASN A N 1
ATOM 837 C CA . ASN A 1 105 ? -16.524 -3.007 21.020 1.00 98.31 105 ASN A CA 1
ATOM 838 C C . ASN A 1 105 ? -15.071 -2.586 20.728 1.00 98.31 105 ASN A C 1
ATOM 840 O O . ASN A 1 105 ? -14.185 -2.825 21.546 1.00 98.31 105 ASN A O 1
ATOM 844 N N . CYS A 1 106 ? -14.824 -1.869 19.625 1.00 98.19 106 CYS A N 1
ATOM 845 C CA . CYS A 1 106 ? -13.510 -1.296 19.320 1.00 98.19 106 CYS A CA 1
ATOM 846 C C . CYS A 1 106 ? -13.035 -0.322 20.409 1.00 98.19 106 CYS A C 1
ATOM 848 O O . CYS A 1 106 ? -11.873 -0.366 20.807 1.00 98.19 106 CYS A O 1
ATOM 850 N N . LEU A 1 107 ? -13.912 0.565 20.892 1.00 98.25 107 LEU A N 1
ATOM 851 C CA . LEU A 1 107 ? -13.573 1.533 21.940 1.00 98.25 107 LEU A CA 1
ATOM 852 C C . LEU A 1 107 ? -13.219 0.837 23.255 1.00 98.25 107 LEU A C 1
ATOM 854 O O . LEU A 1 107 ? -12.265 1.247 23.914 1.00 98.25 107 LEU A O 1
ATOM 858 N N . LYS A 1 108 ? -13.942 -0.229 23.613 1.00 98.12 108 LYS A N 1
ATOM 859 C CA . LYS A 1 108 ? -13.632 -1.057 24.779 1.00 98.12 108 LYS A CA 1
ATOM 860 C C . LYS A 1 108 ? -12.252 -1.708 24.651 1.00 98.12 108 LYS A C 1
ATOM 862 O O . LYS A 1 108 ? -11.415 -1.504 25.525 1.00 98.12 108 LYS A O 1
ATOM 867 N N . ASP A 1 109 ? -12.000 -2.415 23.550 1.00 97.81 109 ASP A N 1
ATOM 868 C CA . ASP A 1 109 ? -10.728 -3.102 23.295 1.00 97.81 109 ASP A CA 1
ATOM 869 C C . ASP A 1 109 ? -9.531 -2.133 23.325 1.00 97.81 109 ASP A C 1
ATOM 871 O O . ASP A 1 109 ? -8.487 -2.410 23.923 1.00 97.81 109 ASP A O 1
ATOM 875 N N . LEU A 1 110 ? -9.681 -0.966 22.690 1.00 97.00 110 LEU A N 1
ATOM 876 C CA . LEU A 1 110 ? -8.644 0.065 22.650 1.00 97.00 110 LEU A CA 1
ATOM 877 C C . LEU A 1 110 ? -8.422 0.700 24.023 1.00 97.00 110 LEU A C 1
ATOM 879 O O . LEU A 1 110 ? -7.273 0.924 24.401 1.00 97.00 110 LEU A O 1
ATOM 883 N N . LYS A 1 111 ? -9.491 0.960 24.784 1.00 96.44 111 LYS A N 1
ATOM 884 C CA . LYS A 1 111 ? -9.395 1.499 26.144 1.00 96.44 111 LYS A CA 1
ATOM 885 C C . LYS A 1 111 ? -8.636 0.548 27.067 1.00 96.44 111 LYS A C 1
ATOM 887 O O . LYS A 1 111 ? -7.684 0.983 27.709 1.00 96.44 111 LYS A O 1
ATOM 892 N N . GLU A 1 112 ? -9.009 -0.732 27.084 1.00 94.69 112 GLU A N 1
ATOM 893 C CA . GLU A 1 112 ? -8.327 -1.756 27.889 1.00 94.69 112 GLU A CA 1
ATOM 894 C C . GLU A 1 112 ? -6.826 -1.794 27.569 1.00 94.69 112 GLU A C 1
ATOM 896 O O . GLU A 1 112 ? -5.986 -1.823 28.470 1.00 94.69 112 GLU A O 1
ATOM 901 N N . ARG A 1 113 ? -6.480 -1.698 26.280 1.00 93.50 113 ARG A N 1
ATOM 902 C CA . ARG A 1 113 ? -5.092 -1.627 25.820 1.00 93.50 113 ARG A CA 1
ATOM 903 C C . ARG A 1 113 ? -4.361 -0.364 26.296 1.00 93.50 113 ARG A C 1
ATOM 905 O O . ARG A 1 113 ? -3.186 -0.455 26.652 1.00 93.50 113 ARG A O 1
ATOM 912 N N . TYR A 1 114 ? -4.987 0.812 26.225 1.00 94.56 114 TYR A N 1
ATOM 913 C CA . TYR A 1 114 ? -4.347 2.066 26.643 1.00 94.56 114 TYR A CA 1
ATOM 914 C C . TYR A 1 114 ? -4.110 2.115 28.154 1.00 94.56 114 TYR A C 1
ATOM 916 O O . TYR A 1 114 ? -3.079 2.620 28.590 1.00 94.56 114 TYR A O 1
ATOM 924 N N . GLU A 1 115 ? -5.033 1.559 28.941 1.00 94.56 115 GLU A N 1
ATOM 925 C CA . GLU A 1 115 ? -4.909 1.465 30.398 1.00 94.56 115 GLU A CA 1
ATOM 926 C C . GLU A 1 115 ? -3.856 0.433 30.819 1.00 94.56 115 GLU A C 1
ATOM 928 O O . GLU A 1 115 ? -3.130 0.643 31.794 1.00 94.56 115 GLU A O 1
ATOM 933 N N . LYS A 1 116 ? -3.748 -0.678 30.080 1.00 92.62 116 LYS A N 1
ATOM 934 C CA . LYS A 1 116 ? -2.769 -1.731 30.339 1.00 92.62 116 LYS A CA 1
ATOM 935 C C . LYS A 1 116 ? -2.214 -2.292 29.036 1.00 92.62 116 LYS A C 1
ATOM 937 O O . LYS A 1 116 ? -2.859 -3.091 28.358 1.00 92.62 116 LYS A O 1
ATOM 942 N N . GLU A 1 117 ? -0.966 -1.942 28.728 1.00 88.56 117 GLU A N 1
ATOM 943 C CA . GLU A 1 117 ? -0.293 -2.507 27.561 1.00 88.56 117 GLU A CA 1
ATOM 944 C C . GLU A 1 117 ? -0.141 -4.035 27.718 1.00 88.56 117 GLU A C 1
ATOM 946 O O . GLU A 1 117 ? 0.389 -4.493 28.736 1.00 88.56 117 GLU A O 1
ATOM 951 N N . PRO A 1 118 ? -0.582 -4.841 26.732 1.00 86.94 118 PRO A N 1
ATOM 952 C CA . PRO A 1 118 ? -0.421 -6.287 26.801 1.00 86.94 118 PRO A CA 1
ATOM 953 C C . PRO A 1 118 ? 1.056 -6.700 26.866 1.00 86.94 118 PRO A C 1
ATOM 955 O O . PRO A 1 118 ? 1.893 -6.231 26.084 1.00 86.94 118 PRO A O 1
ATOM 958 N N . GLU A 1 119 ? 1.369 -7.608 27.790 1.00 89.50 119 GLU A N 1
ATOM 959 C CA . GLU A 1 119 ? 2.711 -8.165 27.968 1.00 89.50 119 GLU A CA 1
ATOM 960 C C . GLU A 1 119 ? 3.105 -9.109 26.815 1.00 89.50 119 GLU A C 1
ATOM 962 O O . GLU A 1 119 ? 2.266 -9.582 26.049 1.00 89.50 119 GLU A O 1
ATOM 967 N N . GLY A 1 120 ? 4.405 -9.392 26.694 1.00 90.88 120 GLY A N 1
ATOM 968 C CA . GLY A 1 120 ? 4.945 -10.329 25.703 1.00 90.88 120 GLY A CA 1
ATOM 969 C C . GLY A 1 120 ? 5.221 -9.718 24.325 1.00 90.88 120 GLY A C 1
ATOM 970 O O . GLY A 1 120 ? 4.767 -8.621 23.989 1.00 90.88 120 GLY A O 1
ATOM 971 N N . ASN A 1 121 ? 6.014 -10.427 23.522 1.00 93.88 121 ASN A N 1
ATOM 972 C CA . ASN A 1 121 ? 6.322 -10.045 22.145 1.00 93.88 121 ASN A CA 1
ATOM 973 C C . ASN A 1 121 ? 5.431 -10.841 21.182 1.00 93.88 121 ASN A C 1
ATOM 975 O O . ASN A 1 121 ? 5.369 -12.058 21.326 1.00 93.88 121 ASN A O 1
ATOM 979 N N . PRO A 1 122 ? 4.778 -10.191 20.203 1.00 95.56 122 PRO A N 1
ATOM 980 C CA . PRO A 1 122 ? 4.011 -10.895 19.178 1.00 95.56 122 PRO A CA 1
ATOM 981 C C . PRO A 1 122 ? 4.865 -11.915 18.417 1.00 95.56 122 PRO A C 1
ATOM 983 O O . PRO A 1 122 ? 5.952 -11.563 17.952 1.00 95.56 122 PRO A O 1
ATOM 986 N N . GLU A 1 123 ? 4.374 -13.144 18.245 1.00 96.69 123 GLU A N 1
ATOM 987 C CA . GLU A 1 123 ? 5.071 -14.177 17.463 1.00 96.69 123 GLU A CA 1
ATOM 988 C C . GLU A 1 123 ? 4.710 -14.087 15.977 1.00 96.69 123 GLU A C 1
ATOM 990 O O . GLU A 1 123 ? 5.533 -14.351 15.095 1.00 96.69 123 GLU A O 1
ATOM 995 N N . ASN A 1 124 ? 3.481 -13.657 15.693 1.00 97.56 124 ASN A N 1
ATOM 996 C CA . ASN A 1 124 ? 2.943 -13.504 14.349 1.00 97.56 124 ASN A CA 1
ATOM 997 C C . ASN A 1 124 ? 2.168 -12.177 14.184 1.00 97.56 124 ASN A C 1
ATOM 999 O O . ASN A 1 124 ? 2.053 -11.365 15.106 1.00 97.56 124 ASN A O 1
ATOM 1003 N N . PHE A 1 125 ? 1.668 -11.917 12.975 1.00 97.69 125 PHE A N 1
ATOM 1004 C CA . PHE A 1 125 ? 0.958 -10.678 12.667 1.00 97.69 125 PHE A CA 1
ATOM 1005 C C . PHE A 1 125 ? -0.419 -10.586 13.345 1.00 97.69 125 PHE A C 1
ATOM 1007 O O . PHE A 1 125 ? -0.833 -9.487 13.705 1.00 97.69 125 PHE A O 1
ATOM 1014 N N . GLU A 1 126 ? -1.111 -11.707 13.567 1.00 97.75 126 GLU A N 1
ATOM 1015 C CA . GLU A 1 126 ? -2.376 -11.727 14.316 1.00 97.75 126 GLU A CA 1
ATOM 1016 C C . GLU A 1 126 ? -2.160 -11.300 15.771 1.00 97.75 126 GLU A C 1
ATOM 1018 O O . GLU A 1 126 ? -2.833 -10.378 16.233 1.00 97.75 126 GLU A O 1
ATOM 1023 N N . ASP A 1 127 ? -1.155 -11.865 16.446 1.00 97.06 127 ASP A N 1
ATOM 1024 C CA . ASP A 1 127 ? -0.777 -11.470 17.809 1.00 97.06 127 ASP A CA 1
ATOM 1025 C C . ASP A 1 127 ? -0.425 -9.982 17.881 1.00 97.06 127 ASP A C 1
ATOM 1027 O O . ASP A 1 127 ? -0.760 -9.290 18.843 1.00 97.06 127 ASP A O 1
ATOM 1031 N N . TRP A 1 128 ? 0.246 -9.466 16.844 1.00 96.94 128 TRP A N 1
ATOM 1032 C CA . TRP A 1 128 ? 0.625 -8.059 16.779 1.00 96.94 128 TRP A CA 1
ATOM 1033 C C . TRP A 1 128 ? -0.611 -7.163 16.684 1.00 96.94 128 TRP A C 1
ATOM 1035 O O . TRP A 1 128 ? -0.694 -6.155 17.385 1.00 96.94 128 TRP A O 1
ATOM 1045 N N . VAL A 1 129 ? -1.602 -7.540 15.870 1.00 96.94 129 VAL A N 1
ATOM 1046 C CA . VAL A 1 129 ? -2.875 -6.814 15.789 1.00 96.94 129 VAL A CA 1
ATOM 1047 C C . VAL A 1 129 ? -3.643 -6.915 17.104 1.00 96.94 129 VAL A C 1
ATOM 1049 O O . VAL A 1 129 ? -4.108 -5.888 17.583 1.00 96.94 129 VAL A O 1
ATOM 1052 N N . LEU A 1 130 ? -3.734 -8.093 17.729 1.00 96.19 130 LEU A N 1
ATOM 1053 C CA . LEU A 1 130 ? -4.395 -8.258 19.031 1.00 96.19 130 LEU A CA 1
ATOM 1054 C C . LEU A 1 130 ? -3.764 -7.358 20.092 1.00 96.19 130 LEU A C 1
ATOM 1056 O O . LEU A 1 130 ? -4.466 -6.594 20.751 1.00 96.19 130 LEU A O 1
ATOM 1060 N N . LYS A 1 131 ? -2.433 -7.372 20.191 1.00 95.25 131 LYS A N 1
ATOM 1061 C CA . LYS A 1 131 ? -1.682 -6.522 21.118 1.00 95.25 131 LYS A CA 1
ATOM 1062 C C . LYS A 1 131 ? -1.916 -5.029 20.874 1.00 95.25 131 LYS A C 1
ATOM 1064 O O . LYS A 1 131 ? -1.879 -4.240 21.819 1.00 95.25 131 LYS A O 1
ATOM 1069 N N . HIS A 1 132 ? -2.103 -4.621 19.616 1.00 94.75 132 HIS A N 1
ATOM 1070 C CA . HIS A 1 132 ? -2.178 -3.209 19.241 1.00 94.75 132 HIS A CA 1
ATOM 1071 C C . HIS A 1 132 ? -3.589 -2.663 18.977 1.00 94.75 132 HIS A C 1
ATOM 1073 O O . HIS A 1 132 ? -3.786 -1.455 18.997 1.00 94.75 132 HIS A O 1
ATOM 1079 N N . PHE A 1 133 ? -4.596 -3.487 18.765 1.00 96.38 133 PHE A N 1
ATOM 1080 C CA . PHE A 1 133 ? -5.936 -3.006 18.418 1.00 96.38 133 PHE A CA 1
ATOM 1081 C C . PHE A 1 133 ? -7.052 -3.832 19.045 1.00 96.38 133 PHE A C 1
ATOM 1083 O O . PHE A 1 133 ? -8.198 -3.396 19.028 1.00 96.38 133 PHE A O 1
ATOM 1090 N N . GLY A 1 134 ? -6.718 -4.996 19.601 1.00 96.56 134 GLY A N 1
ATOM 1091 C CA . GLY A 1 134 ? -7.677 -5.905 20.200 1.00 96.56 134 GLY A CA 1
ATOM 1092 C C . GLY A 1 134 ? -8.434 -6.779 19.194 1.00 96.56 134 GLY A C 1
ATOM 1093 O O . GLY A 1 134 ? -8.226 -6.699 17.974 1.00 96.56 134 GLY A O 1
ATOM 1094 N N . PRO A 1 135 ? -9.283 -7.678 19.717 1.00 97.56 135 PRO A N 1
ATOM 1095 C CA . PRO A 1 135 ? -9.975 -8.694 18.932 1.00 97.56 135 PRO A CA 1
ATOM 1096 C C . PRO A 1 135 ? -10.983 -8.120 17.935 1.00 97.56 135 PRO A C 1
ATOM 1098 O O . PRO A 1 135 ? -11.145 -8.696 16.858 1.00 97.56 135 PRO A O 1
ATOM 11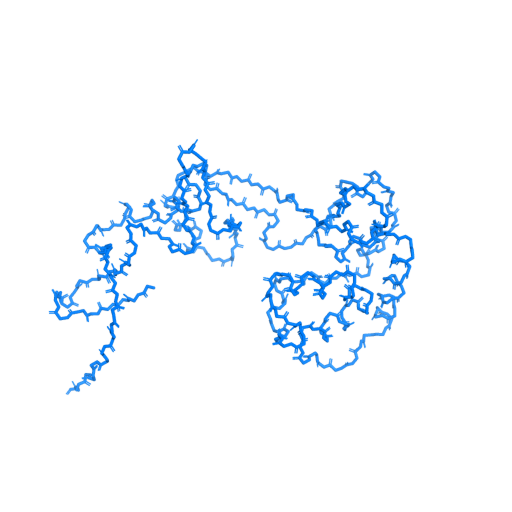01 N N . THR A 1 136 ? -11.627 -6.989 18.235 1.00 98.06 136 THR A N 1
ATOM 1102 C CA . THR A 1 136 ? -12.658 -6.429 17.353 1.00 98.06 136 THR A CA 1
ATOM 1103 C C . THR A 1 136 ? -12.047 -5.948 16.043 1.00 98.06 136 THR A C 1
ATOM 1105 O O . THR A 1 136 ? -12.445 -6.429 14.986 1.00 98.06 136 THR A O 1
ATOM 1108 N N . ILE A 1 137 ? -11.014 -5.094 16.077 1.00 97.62 137 ILE A N 1
ATOM 1109 C CA . ILE A 1 137 ? -10.326 -4.616 14.858 1.00 97.62 137 ILE A CA 1
ATOM 1110 C C . ILE A 1 137 ? -9.689 -5.775 14.080 1.00 97.62 137 ILE A C 1
ATOM 1112 O O . ILE A 1 137 ? -9.718 -5.781 12.843 1.00 97.62 137 ILE A O 1
ATOM 1116 N N . LEU A 1 138 ? -9.151 -6.781 14.782 1.00 97.69 138 LEU A N 1
ATOM 1117 C CA . LEU A 1 138 ? -8.661 -7.995 14.135 1.00 97.69 138 LEU A CA 1
ATOM 1118 C C . LEU A 1 138 ? -9.766 -8.655 13.303 1.00 97.69 138 LEU A C 1
ATOM 1120 O O . LEU A 1 138 ? -9.553 -8.930 12.121 1.00 97.69 138 LEU A O 1
ATOM 1124 N N . ALA A 1 139 ? -10.921 -8.914 13.916 1.00 97.06 139 ALA A N 1
ATOM 1125 C CA . ALA A 1 139 ? -12.023 -9.635 13.295 1.00 97.06 139 ALA A CA 1
ATOM 1126 C C . ALA A 1 139 ? -12.666 -8.841 12.152 1.00 97.06 139 ALA A C 1
ATOM 1128 O O . ALA A 1 139 ? -12.871 -9.383 11.066 1.00 97.06 139 ALA A O 1
ATOM 1129 N N . VAL A 1 140 ? -12.943 -7.556 12.387 1.00 95.94 140 VAL A N 1
ATOM 1130 C CA . VAL A 1 140 ? -13.734 -6.714 11.481 1.00 95.94 140 VAL A CA 1
ATOM 1131 C C . VAL A 1 140 ? -12.910 -6.019 10.411 1.00 95.94 140 VAL A C 1
ATOM 1133 O O . VAL A 1 140 ? -13.502 -5.364 9.573 1.00 95.94 140 VAL A O 1
ATOM 1136 N N . PHE A 1 141 ? -11.574 -6.089 10.439 1.00 96.12 141 PHE A N 1
ATOM 1137 C CA . PHE A 1 141 ? -10.743 -5.473 9.402 1.00 96.12 141 PHE A CA 1
ATOM 1138 C C . PHE A 1 141 ? -9.449 -6.239 9.136 1.00 96.12 141 PHE A C 1
ATOM 1140 O O . PHE A 1 141 ? -9.245 -6.747 8.031 1.00 96.12 141 PHE A O 1
ATOM 1147 N N . SER A 1 142 ? -8.546 -6.331 10.117 1.00 96.38 142 SER A N 1
ATOM 1148 C CA . SER A 1 142 ? -7.160 -6.723 9.833 1.00 96.38 142 SER A CA 1
ATOM 1149 C C . SER A 1 142 ? -7.034 -8.156 9.321 1.00 96.38 142 SER A C 1
ATOM 1151 O O . SER A 1 142 ? -6.303 -8.385 8.359 1.00 96.38 142 SER A O 1
ATOM 1153 N N . LYS A 1 143 ? -7.753 -9.123 9.901 1.00 96.50 143 LYS A N 1
ATOM 1154 C CA . LYS A 1 143 ? -7.724 -10.530 9.473 1.00 96.50 143 LYS A CA 1
ATOM 1155 C C . LYS A 1 143 ? -8.333 -10.738 8.081 1.00 96.50 143 LYS A C 1
ATOM 1157 O O . LYS A 1 143 ? -7.622 -11.290 7.234 1.00 96.50 143 LYS A O 1
ATOM 1162 N N . PRO A 1 144 ? -9.577 -10.305 7.786 1.00 95.38 144 PRO A N 1
ATOM 1163 C CA . PRO A 1 144 ? -10.152 -10.483 6.452 1.00 95.38 144 PRO A CA 1
ATOM 1164 C C . PRO A 1 144 ? -9.365 -9.727 5.374 1.00 95.38 144 PRO A C 1
ATOM 1166 O O . PRO A 1 144 ? -9.069 -10.301 4.325 1.00 95.38 144 PRO A O 1
ATOM 1169 N N . TYR A 1 145 ? -8.944 -8.485 5.644 1.00 95.38 145 TYR A N 1
ATOM 1170 C CA . TYR A 1 145 ? -8.145 -7.700 4.701 1.00 95.38 145 TYR A CA 1
ATOM 1171 C C . TYR A 1 145 ? -6.799 -8.367 4.399 1.00 95.38 145 TYR A C 1
ATOM 1173 O O . TYR A 1 145 ? -6.415 -8.512 3.239 1.00 95.38 145 TYR A O 1
ATOM 1181 N N . THR A 1 146 ? -6.099 -8.843 5.431 1.00 95.94 146 THR A N 1
ATOM 1182 C CA . THR A 1 146 ? -4.788 -9.486 5.265 1.00 95.94 146 THR A CA 1
ATOM 1183 C C . THR A 1 146 ? -4.895 -10.775 4.474 1.00 95.94 146 THR A C 1
ATOM 1185 O O . THR A 1 146 ? -4.123 -10.965 3.539 1.00 95.94 146 THR A O 1
ATOM 1188 N N . LYS A 1 147 ? -5.887 -11.624 4.767 1.00 96.69 147 LYS A N 1
ATOM 1189 C CA . LYS A 1 147 ? -6.127 -12.841 3.981 1.00 96.69 147 LYS A CA 1
ATOM 1190 C C . LYS A 1 147 ? -6.435 -12.522 2.522 1.00 96.69 147 LYS A C 1
ATOM 1192 O O . LYS A 1 147 ? -5.942 -13.218 1.641 1.00 96.69 147 LYS A O 1
ATOM 1197 N N . LYS A 1 148 ? -7.202 -11.460 2.260 1.00 95.19 148 LYS A N 1
ATOM 1198 C CA . LYS A 1 148 ? -7.539 -11.025 0.899 1.00 95.19 148 LYS A CA 1
ATOM 1199 C C . LYS A 1 148 ? -6.314 -10.531 0.125 1.00 95.19 148 LYS A C 1
ATOM 1201 O O . LYS A 1 148 ? -6.156 -10.891 -1.034 1.00 95.19 148 LYS A O 1
ATOM 1206 N N . VAL A 1 149 ? -5.455 -9.725 0.751 1.00 95.19 149 VAL A N 1
ATOM 1207 C CA . VAL A 1 149 ? -4.270 -9.141 0.095 1.00 95.19 149 VAL A CA 1
ATOM 1208 C C . VAL A 1 149 ? -3.133 -10.149 -0.037 1.00 95.19 149 VAL A C 1
ATOM 1210 O O . VAL A 1 149 ? -2.518 -10.256 -1.094 1.00 95.19 149 VAL A O 1
ATOM 1213 N N . TRP A 1 150 ? -2.836 -10.880 1.035 1.00 96.06 150 TRP A N 1
ATOM 1214 C CA . TRP A 1 150 ? -1.659 -11.740 1.112 1.00 96.06 150 TRP A CA 1
ATOM 1215 C C . TRP A 1 150 ? -1.941 -13.187 0.742 1.00 96.06 150 TRP A C 1
ATOM 1217 O O . TRP A 1 150 ? -0.994 -13.941 0.544 1.00 96.06 150 TRP A O 1
ATOM 1227 N N . THR A 1 151 ? -3.210 -13.600 0.658 1.00 97.62 151 THR A N 1
ATOM 1228 C CA . THR A 1 151 ? -3.626 -15.003 0.449 1.00 97.62 151 THR A CA 1
ATOM 1229 C C . THR A 1 151 ? -3.097 -15.970 1.520 1.00 97.62 151 THR A C 1
ATOM 1231 O O . THR A 1 151 ? -3.084 -17.185 1.339 1.00 97.62 151 THR A O 1
ATOM 1234 N N . VAL A 1 152 ? -2.671 -15.429 2.666 1.00 97.31 152 VAL A N 1
ATOM 1235 C CA . VAL A 1 152 ? -2.024 -16.143 3.773 1.00 97.31 152 VAL A CA 1
ATOM 1236 C C . VAL A 1 152 ? -2.717 -15.770 5.081 1.00 97.31 152 VAL A C 1
ATOM 1238 O O . VAL A 1 152 ? -3.166 -14.639 5.268 1.00 97.31 152 VAL A O 1
ATOM 1241 N N . ASP A 1 153 ? -2.832 -16.743 5.984 1.00 97.81 153 ASP A N 1
ATOM 1242 C CA . ASP A 1 153 ? -3.368 -16.506 7.323 1.00 97.81 153 ASP A CA 1
ATOM 1243 C C . ASP A 1 153 ? -2.390 -15.640 8.146 1.00 97.81 153 ASP A C 1
ATOM 1245 O O . ASP A 1 153 ? -1.197 -15.954 8.156 1.00 97.81 153 ASP A O 1
ATOM 1249 N N . PRO A 1 154 ? -2.845 -14.573 8.835 1.00 97.44 154 PRO A N 1
ATOM 1250 C CA . PRO A 1 154 ? -1.958 -13.685 9.595 1.00 97.44 154 PRO A CA 1
ATOM 1251 C C . PRO A 1 154 ? -1.157 -14.399 10.697 1.00 97.44 154 PRO A C 1
ATOM 1253 O O . PRO A 1 154 ? -0.055 -13.958 11.019 1.00 97.44 154 PRO A O 1
ATOM 1256 N N . THR A 1 155 ? -1.631 -15.545 11.197 1.00 98.19 155 THR A N 1
ATOM 1257 C CA . THR A 1 155 ? -0.876 -16.405 12.131 1.00 98.19 155 THR A CA 1
ATOM 1258 C C . THR A 1 155 ? 0.409 -16.987 11.527 1.00 98.19 155 THR A C 1
ATOM 1260 O O . THR A 1 155 ? 1.314 -17.392 12.248 1.00 98.19 155 THR A O 1
ATOM 1263 N N . LYS A 1 156 ? 0.527 -17.007 10.193 1.00 98.12 156 LYS A N 1
ATOM 1264 C CA . LYS A 1 156 ? 1.698 -17.508 9.450 1.00 98.12 156 LYS A CA 1
ATOM 1265 C C . LYS A 1 156 ? 2.645 -16.398 8.991 1.00 98.12 156 LYS A C 1
ATOM 1267 O O . LYS A 1 156 ? 3.600 -16.668 8.264 1.00 98.12 156 LYS A O 1
ATOM 1272 N N . MET A 1 157 ? 2.375 -15.147 9.358 1.00 97.62 157 MET A N 1
ATOM 1273 C CA . MET A 1 157 ? 3.156 -13.986 8.937 1.00 97.62 157 MET A CA 1
ATOM 1274 C C . MET A 1 157 ? 3.972 -13.452 10.113 1.00 97.62 157 MET A C 1
ATOM 1276 O O . MET A 1 157 ? 3.426 -13.207 11.181 1.00 97.62 157 MET A O 1
ATOM 1280 N N . SER A 1 158 ? 5.270 -13.213 9.910 1.00 96.19 158 SER A N 1
ATOM 1281 C CA . SER A 1 158 ? 6.100 -12.514 10.903 1.00 96.19 158 SER A CA 1
ATOM 1282 C C . SER A 1 158 ? 5.563 -11.095 11.156 1.00 96.19 158 SER A C 1
ATOM 1284 O O . SER A 1 158 ? 5.101 -10.465 10.205 1.00 96.19 158 SER A O 1
ATOM 1286 N N . PRO A 1 159 ? 5.666 -10.537 12.375 1.00 94.38 159 PRO A N 1
ATOM 1287 C CA . PRO A 1 159 ? 5.245 -9.163 12.656 1.00 94.38 159 PRO A CA 1
ATOM 1288 C C . PRO A 1 159 ? 6.305 -8.101 12.302 1.00 94.38 159 PRO A C 1
ATOM 1290 O O . PRO A 1 159 ? 6.022 -6.909 12.360 1.00 94.38 159 PRO A O 1
ATOM 1293 N N . ASN A 1 160 ? 7.525 -8.478 11.906 1.00 92.75 160 ASN A N 1
ATOM 1294 C CA . ASN A 1 160 ? 8.657 -7.538 11.805 1.00 92.75 160 ASN A CA 1
ATOM 1295 C C . ASN A 1 160 ? 8.527 -6.466 10.704 1.00 92.75 160 ASN A C 1
ATOM 1297 O O . ASN A 1 160 ? 9.229 -5.458 10.733 1.00 92.75 160 ASN A O 1
ATOM 1301 N N . TRP A 1 161 ? 7.638 -6.654 9.726 1.00 89.75 161 TRP A N 1
ATOM 1302 C CA . TRP A 1 161 ? 7.468 -5.738 8.589 1.00 89.75 161 TRP A CA 1
ATOM 1303 C C . TRP A 1 161 ? 6.477 -4.592 8.854 1.00 89.75 161 TRP A C 1
ATOM 1305 O O . TRP A 1 161 ? 6.388 -3.656 8.057 1.00 89.75 161 TRP A O 1
ATOM 1315 N N . VAL A 1 162 ? 5.725 -4.642 9.959 1.00 87.75 162 VAL A N 1
ATOM 1316 C CA . VAL A 1 162 ? 4.588 -3.738 10.219 1.00 87.75 162 VAL A CA 1
ATOM 1317 C C . VAL A 1 162 ? 4.984 -2.284 10.468 1.00 87.75 162 VAL A C 1
ATOM 1319 O O . VAL A 1 162 ? 4.171 -1.393 10.232 1.00 87.75 162 VAL A O 1
ATOM 1322 N N . GLY A 1 163 ? 6.221 -2.018 10.907 1.00 76.06 163 GLY A N 1
ATOM 1323 C CA . GLY A 1 163 ? 6.645 -0.705 11.417 1.00 76.06 163 GLY A CA 1
ATOM 1324 C C . GLY A 1 163 ? 6.446 0.469 10.450 1.00 76.06 163 GLY A C 1
ATOM 1325 O O . GLY A 1 163 ? 6.182 1.582 10.890 1.00 76.06 163 GLY A O 1
ATOM 1326 N N . THR A 1 164 ? 6.511 0.229 9.139 1.00 74.12 164 THR A N 1
ATOM 1327 C CA . THR A 1 164 ? 6.267 1.250 8.101 1.00 74.12 164 THR A CA 1
ATOM 1328 C C . THR A 1 164 ? 4.952 1.047 7.349 1.00 74.12 164 THR A C 1
ATOM 1330 O O . THR A 1 164 ? 4.652 1.795 6.419 1.00 74.12 164 THR A O 1
ATOM 1333 N N . ARG A 1 165 ? 4.164 0.029 7.721 1.00 84.56 165 ARG A N 1
ATOM 1334 C CA . ARG A 1 165 ? 2.988 -0.431 6.965 1.00 84.56 165 ARG A CA 1
ATOM 1335 C C . ARG A 1 165 ? 1.673 -0.374 7.736 1.00 84.56 165 ARG A C 1
ATOM 1337 O O . ARG A 1 165 ? 0.642 -0.212 7.095 1.00 84.56 165 ARG A O 1
ATOM 1344 N N . VAL A 1 166 ? 1.694 -0.474 9.066 1.00 89.69 166 VAL A N 1
ATOM 1345 C CA . VAL A 1 166 ? 0.479 -0.438 9.890 1.00 89.69 166 VAL A CA 1
ATOM 1346 C C . VAL A 1 166 ? 0.553 0.686 10.920 1.00 89.69 166 VAL A C 1
ATOM 1348 O O . VAL A 1 166 ? 1.392 0.677 11.822 1.00 89.69 166 VAL A O 1
ATOM 1351 N N . ALA A 1 167 ? -0.349 1.658 10.782 1.00 90.31 167 ALA A N 1
ATOM 1352 C CA . ALA A 1 167 ? -0.457 2.809 11.669 1.00 90.31 167 ALA A CA 1
ATOM 1353 C C . ALA A 1 167 ? -0.936 2.396 13.058 1.00 90.31 167 ALA A C 1
ATOM 1355 O O . ALA A 1 167 ? -2.046 1.877 13.183 1.00 90.31 167 ALA A O 1
ATOM 1356 N N . LYS A 1 168 ? -0.142 2.670 14.098 1.00 91.38 168 LYS A N 1
ATOM 1357 C CA . LYS A 1 168 ? -0.608 2.598 15.489 1.00 91.38 168 LYS A CA 1
ATOM 1358 C C . LYS A 1 168 ? -1.522 3.787 15.764 1.00 91.38 168 LYS A C 1
ATOM 1360 O O . LYS A 1 168 ? -1.150 4.903 15.421 1.00 91.38 168 LYS A O 1
ATOM 1365 N N . LEU A 1 169 ? -2.670 3.539 16.389 1.00 93.12 169 LEU A N 1
ATOM 1366 C CA . LEU A 1 169 ? -3.622 4.568 16.807 1.00 93.12 169 LEU A CA 1
ATOM 1367 C C . LEU A 1 169 ? -3.262 5.050 18.222 1.00 93.12 169 LEU A C 1
ATOM 1369 O O . LEU A 1 169 ? -3.280 4.231 19.142 1.00 93.12 169 LEU A O 1
ATOM 1373 N N . PRO A 1 170 ? -2.872 6.322 18.415 1.00 93.56 170 PRO A N 1
ATOM 1374 C CA . PRO A 1 170 ? -2.721 6.910 19.743 1.00 93.56 170 PRO A CA 1
ATOM 1375 C C . PRO A 1 170 ? -4.085 7.230 20.365 1.00 93.56 170 PRO A C 1
ATOM 1377 O O . PRO A 1 170 ? -5.009 7.618 19.648 1.00 93.56 170 PRO A O 1
ATOM 1380 N N . GLN A 1 171 ? -4.182 7.159 21.696 1.00 95.69 171 GLN A N 1
ATOM 1381 C CA . GLN A 1 171 ? -5.412 7.473 22.432 1.00 95.69 171 GLN A CA 1
ATOM 1382 C C . GLN A 1 171 ? -5.933 8.881 22.123 1.00 95.69 171 GLN A C 1
ATOM 1384 O O . GLN A 1 171 ? -7.085 9.022 21.730 1.00 95.69 171 GLN A O 1
ATOM 1389 N N . GLN A 1 172 ? -5.066 9.895 22.195 1.00 95.50 172 GLN A N 1
ATOM 1390 C CA . GLN A 1 172 ? -5.435 11.281 21.895 1.00 95.50 172 GLN A CA 1
ATOM 1391 C C . GLN A 1 172 ? -6.065 11.419 20.500 1.00 95.50 172 GLN A C 1
ATOM 1393 O O . GLN A 1 172 ? -7.086 12.077 20.341 1.00 95.50 172 GLN A O 1
ATOM 1398 N N . LYS A 1 173 ? -5.501 10.753 19.484 1.00 95.19 173 LYS A N 1
ATOM 1399 C CA . LYS A 1 173 ? -6.033 10.816 18.116 1.00 95.19 173 LYS A CA 1
ATOM 1400 C C . LYS A 1 173 ? -7.406 10.151 18.008 1.00 95.19 173 LYS A C 1
ATOM 1402 O O . LYS A 1 173 ? -8.257 10.640 17.273 1.00 95.19 173 LYS A O 1
ATOM 1407 N N . LEU A 1 174 ? -7.626 9.042 18.717 1.00 96.19 174 LEU A N 1
ATOM 1408 C CA . LEU A 1 174 ? -8.943 8.406 18.784 1.00 96.19 174 LEU A CA 1
ATOM 1409 C C . LEU A 1 174 ? -9.967 9.336 19.444 1.00 96.19 174 LEU A C 1
ATOM 1411 O O . LEU A 1 174 ? -11.065 9.482 18.921 1.00 96.19 174 LEU A O 1
ATOM 1415 N N . GLU A 1 175 ? -9.610 9.965 20.562 1.00 96.25 175 GLU A N 1
ATOM 1416 C CA . GLU A 1 175 ? -10.477 10.905 21.282 1.00 96.25 175 GLU A CA 1
ATOM 1417 C C . GLU A 1 175 ? -10.828 12.123 20.417 1.00 96.25 175 GLU A C 1
ATOM 1419 O O . GLU A 1 175 ? -12.002 12.475 20.318 1.00 96.25 175 GLU A O 1
ATOM 1424 N N . GLU A 1 176 ? -9.842 12.699 19.720 1.00 96.69 176 GLU A N 1
ATOM 1425 C CA . GLU A 1 176 ? -10.038 13.778 18.744 1.00 96.69 176 GLU A CA 1
ATOM 1426 C C . GLU A 1 176 ? -11.048 13.387 17.658 1.00 96.69 176 GLU A C 1
ATOM 1428 O O . GLU A 1 176 ? -11.983 14.136 17.391 1.00 96.69 176 GLU A O 1
ATOM 1433 N N . LEU A 1 177 ? -10.891 12.208 17.046 1.00 96.50 177 LEU A N 1
ATOM 1434 C CA . LEU A 1 177 ? -11.800 11.736 15.997 1.00 96.50 177 LEU A CA 1
ATOM 1435 C C . LEU A 1 177 ? -13.194 11.396 16.556 1.00 96.50 177 LEU A C 1
ATOM 1437 O O . LEU A 1 177 ? -14.198 11.663 15.908 1.00 96.50 177 LEU A O 1
ATOM 1441 N N . CYS A 1 178 ? -13.290 10.827 17.758 1.00 96.19 178 CYS A N 1
ATOM 1442 C CA . CYS A 1 178 ? -14.573 10.528 18.401 1.00 96.19 178 CYS A CA 1
ATOM 1443 C C . CYS A 1 178 ? -15.364 11.784 18.795 1.00 96.19 178 CYS A C 1
ATOM 1445 O O . CYS A 1 178 ? -16.585 11.704 18.913 1.00 96.19 178 CYS A O 1
ATOM 1447 N N . ALA A 1 179 ? -14.685 12.909 19.030 1.00 96.81 179 ALA A N 1
ATOM 1448 C CA . ALA A 1 179 ? -15.318 14.180 19.371 1.00 96.81 179 ALA A CA 1
ATOM 1449 C C . ALA A 1 179 ? -15.909 14.911 18.152 1.00 96.81 179 ALA A C 1
ATOM 1451 O O . ALA A 1 179 ? -16.708 15.829 18.328 1.00 96.81 179 ALA A O 1
ATOM 1452 N N . MET A 1 180 ? -15.524 14.512 16.936 1.00 96.75 180 MET A N 1
ATOM 1453 C CA . MET A 1 180 ? -16.006 15.105 15.692 1.00 96.75 180 MET A CA 1
ATOM 1454 C C . MET A 1 180 ? -17.395 14.586 15.313 1.00 96.75 180 MET A C 1
ATOM 1456 O O . MET A 1 180 ? -17.738 13.421 15.531 1.00 96.75 180 MET A O 1
ATOM 1460 N N . ASN A 1 181 ? -18.185 15.448 14.682 1.00 94.38 181 ASN A N 1
ATOM 1461 C CA . ASN A 1 181 ? -19.437 15.060 14.045 1.00 94.38 181 ASN A CA 1
ATOM 1462 C C . ASN A 1 181 ? -19.200 14.459 12.640 1.00 94.38 181 ASN A C 1
ATOM 1464 O O . ASN A 1 181 ? -18.084 14.430 12.122 1.00 94.38 181 ASN A O 1
ATOM 1468 N N . GLN A 1 182 ? -20.268 13.973 12.001 1.00 88.62 182 GLN A N 1
ATOM 1469 C CA . GLN A 1 182 ? -20.181 13.288 10.706 1.00 88.62 182 GLN A CA 1
ATOM 1470 C C . GLN A 1 182 ? -19.636 14.175 9.569 1.00 88.62 182 GLN A C 1
ATOM 1472 O O . GLN A 1 182 ? -18.928 13.677 8.695 1.00 88.62 182 GLN A O 1
ATOM 1477 N N . GLU A 1 183 ? -19.961 15.470 9.566 1.00 91.31 183 GLU A N 1
ATOM 1478 C CA . GLU A 1 183 ? -19.502 16.427 8.549 1.00 91.31 183 GLU A CA 1
ATOM 1479 C C . GLU A 1 183 ? -18.008 16.732 8.720 1.00 91.31 183 GLU A C 1
ATOM 1481 O O . GLU A 1 183 ? -17.247 16.734 7.752 1.00 91.31 183 GLU A O 1
ATOM 1486 N N . GLU A 1 184 ? -17.563 16.886 9.967 1.00 93.75 184 GLU A N 1
ATOM 1487 C CA . GLU A 1 184 ? -16.150 17.062 10.308 1.00 93.75 184 GLU A CA 1
ATOM 1488 C C . GLU A 1 184 ? -15.334 15.818 9.932 1.00 93.75 184 GLU A C 1
ATOM 1490 O O . GLU A 1 184 ? -14.301 15.928 9.271 1.00 93.75 184 GLU A O 1
ATOM 1495 N N . LEU A 1 185 ? -15.831 14.620 10.257 1.00 93.00 185 LEU A N 1
ATOM 1496 C CA . LEU A 1 185 ? -15.171 13.355 9.920 1.00 93.00 185 LEU A CA 1
ATOM 1497 C C . LEU A 1 185 ? -15.043 13.130 8.409 1.00 93.0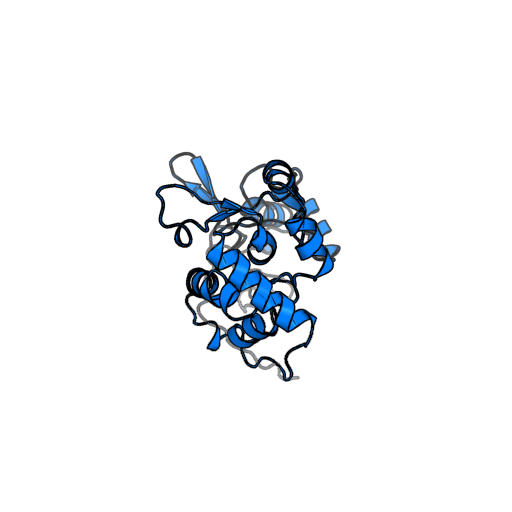0 185 LEU A C 1
ATOM 1499 O O . LEU A 1 185 ? -14.079 12.502 7.973 1.00 93.00 185 LEU A O 1
ATOM 1503 N N . ALA A 1 186 ? -15.968 13.654 7.601 1.00 87.06 186 ALA A N 1
ATOM 1504 C CA . ALA A 1 186 ? -15.916 13.522 6.145 1.00 87.06 186 ALA A CA 1
ATOM 1505 C C . ALA A 1 186 ? -14.716 14.253 5.515 1.00 87.06 186 ALA A C 1
ATOM 1507 O O . ALA A 1 186 ? -14.288 13.897 4.417 1.00 87.06 186 ALA A O 1
ATOM 1508 N N . THR A 1 187 ? -14.165 15.257 6.204 1.00 87.25 187 THR A N 1
ATOM 1509 C CA . THR A 1 187 ? -13.017 16.053 5.736 1.00 87.25 187 THR A CA 1
ATOM 1510 C C . THR A 1 187 ? -11.799 15.972 6.657 1.00 87.25 187 THR A C 1
ATOM 1512 O O . THR A 1 187 ? -10.767 16.582 6.371 1.00 87.25 187 THR A O 1
ATOM 1515 N N . ALA A 1 188 ? -11.889 15.205 7.746 1.00 88.94 188 ALA A N 1
ATOM 1516 C CA . ALA A 1 188 ? -10.828 15.083 8.730 1.00 88.94 188 ALA A CA 1
ATOM 1517 C C . ALA A 1 188 ? -9.575 14.407 8.157 1.00 88.94 188 ALA A C 1
ATOM 1519 O O . ALA A 1 188 ? -9.637 13.454 7.377 1.00 88.94 188 ALA A O 1
ATOM 1520 N N . ASP A 1 189 ? -8.409 14.854 8.623 1.00 86.19 189 ASP A N 1
ATOM 1521 C CA . ASP A 1 189 ? -7.155 14.159 8.362 1.00 86.19 189 ASP A CA 1
ATOM 1522 C C . ASP A 1 189 ? -6.990 12.994 9.346 1.00 86.19 189 ASP A C 1
ATOM 1524 O O . ASP A 1 189 ? -6.569 13.154 10.499 1.00 86.19 189 ASP A O 1
ATOM 1528 N N . PHE A 1 190 ? -7.323 11.792 8.879 1.00 85.75 190 PHE A N 1
ATOM 1529 C CA . PHE A 1 190 ? -7.008 10.548 9.585 1.00 85.75 190 PHE A CA 1
ATOM 1530 C C . PHE A 1 190 ? -5.496 10.295 9.584 1.00 85.75 190 PHE A C 1
ATOM 1532 O O . PHE A 1 190 ? -4.972 9.665 10.504 1.00 85.75 190 PHE A O 1
ATOM 1539 N N . GLY A 1 191 ? -4.787 10.886 8.618 1.00 68.38 191 GLY A N 1
ATOM 1540 C CA . GLY A 1 191 ? -3.340 10.943 8.555 1.00 68.38 191 GLY A CA 1
ATOM 1541 C C . GLY A 1 191 ? -2.688 9.583 8.378 1.00 68.38 191 GLY A C 1
ATOM 1542 O O . GLY A 1 191 ? -3.323 8.540 8.384 1.00 68.38 191 GLY A O 1
ATOM 1543 N N . TRP A 1 192 ? -1.364 9.612 8.262 1.00 71.75 192 TRP A N 1
ATOM 1544 C CA . TRP A 1 192 ? -0.456 8.464 8.318 1.00 71.75 192 TRP A CA 1
ATOM 1545 C C . TRP A 1 192 ? 0.002 7.850 6.986 1.00 71.75 192 TRP A C 1
ATOM 1547 O O . TRP A 1 192 ? -0.758 7.547 6.058 1.00 71.75 192 TRP A O 1
ATOM 1557 N N . GLY A 1 193 ? 1.306 7.576 6.960 1.00 75.56 193 GLY A N 1
ATOM 1558 C CA . GLY A 1 193 ? 2.005 6.804 5.942 1.00 75.56 193 GLY A CA 1
ATOM 1559 C C . GLY A 1 193 ? 3.034 7.640 5.175 1.00 75.56 193 GLY A C 1
ATOM 1560 O O . GLY A 1 193 ? 2.787 8.812 4.901 1.00 75.56 193 GLY A O 1
ATOM 1561 N N . PRO A 1 194 ? 4.170 7.045 4.769 1.00 79.75 194 PRO A N 1
ATOM 1562 C CA . PRO A 1 194 ? 5.213 7.735 3.998 1.00 79.75 194 PRO A CA 1
ATOM 1563 C C . PRO A 1 194 ? 4.762 8.146 2.583 1.00 79.75 194 PRO A C 1
ATOM 1565 O O . PRO A 1 194 ? 5.486 8.838 1.877 1.00 79.75 194 PRO A O 1
ATOM 1568 N N . ASN A 1 195 ? 3.572 7.711 2.168 1.00 81.56 195 ASN A N 1
ATOM 1569 C CA . ASN A 1 195 ? 2.972 7.942 0.861 1.00 81.56 195 ASN A CA 1
ATOM 1570 C C . ASN A 1 195 ? 1.720 8.840 0.922 1.00 81.56 195 ASN A C 1
ATOM 1572 O O . ASN A 1 195 ? 0.857 8.736 0.051 1.00 81.56 195 ASN A O 1
ATOM 1576 N N . SER A 1 196 ? 1.577 9.677 1.958 1.00 87.69 196 SER A N 1
ATOM 1577 C CA . SER A 1 196 ? 0.489 10.667 2.042 1.00 87.69 196 SER A CA 1
ATOM 1578 C C . SER A 1 196 ? 0.528 11.664 0.881 1.00 87.69 196 SER A C 1
ATOM 1580 O O . SER A 1 196 ? -0.519 12.030 0.352 1.00 87.69 196 SER A O 1
ATOM 1582 N N . CYS A 1 197 ? 1.733 12.020 0.434 1.00 90.44 197 CYS A N 1
ATOM 1583 C CA . CYS A 1 197 ? 1.984 12.682 -0.837 1.00 90.44 197 CYS A CA 1
ATOM 1584 C C . CYS A 1 197 ? 2.819 11.760 -1.723 1.00 90.44 197 CYS A C 1
ATOM 1586 O O . CYS A 1 197 ? 3.775 11.128 -1.262 1.00 90.44 197 CYS A O 1
ATOM 1588 N N . PHE A 1 198 ? 2.477 11.693 -3.002 1.00 93.44 198 PHE A N 1
ATOM 1589 C CA . PHE A 1 198 ? 3.211 10.895 -3.974 1.00 93.44 198 PHE A CA 1
ATOM 1590 C C . PHE A 1 198 ? 3.184 11.555 -5.347 1.00 93.44 198 PHE A C 1
ATOM 1592 O O . PHE A 1 198 ? 2.385 12.449 -5.623 1.00 93.44 198 PHE A O 1
ATOM 1599 N N . THR A 1 199 ? 4.073 11.096 -6.214 1.00 94.56 199 THR A N 1
ATOM 1600 C CA . THR A 1 199 ? 4.129 11.479 -7.612 1.00 94.56 199 THR A CA 1
ATOM 1601 C C . THR A 1 199 ? 3.817 10.298 -8.517 1.00 94.56 199 THR A C 1
ATOM 1603 O O . THR A 1 199 ? 4.062 9.131 -8.187 1.00 94.56 199 THR A O 1
ATOM 1606 N N . PHE A 1 200 ? 3.273 10.615 -9.686 1.00 96.50 200 PHE A N 1
ATOM 1607 C CA . PHE A 1 200 ? 2.995 9.658 -10.750 1.00 96.50 200 PHE A CA 1
ATOM 1608 C C . PHE A 1 200 ? 3.345 10.300 -12.102 1.00 96.50 200 PHE A C 1
ATOM 1610 O O . PHE A 1 200 ? 3.075 11.495 -12.266 1.00 96.50 200 PHE A O 1
ATOM 1617 N N . PRO A 1 201 ? 3.968 9.579 -13.055 1.00 96.75 201 PRO A N 1
ATOM 1618 C CA . PRO A 1 201 ? 4.303 10.148 -14.359 1.00 96.75 201 PRO A CA 1
ATOM 1619 C C . PRO A 1 201 ? 3.063 10.702 -15.062 1.00 96.75 201 PRO A C 1
ATOM 1621 O O . PRO A 1 201 ? 2.024 10.043 -15.081 1.00 96.75 201 PRO A O 1
ATOM 1624 N N . THR A 1 202 ? 3.166 11.886 -15.671 1.00 97.12 202 THR A N 1
ATOM 1625 C CA . THR A 1 202 ? 2.025 12.485 -16.390 1.00 97.12 202 THR A CA 1
ATOM 1626 C C . THR A 1 202 ? 1.554 11.600 -17.547 1.00 97.12 202 THR A C 1
ATOM 1628 O O . THR A 1 202 ? 0.360 11.516 -17.823 1.00 97.12 202 THR A O 1
ATOM 1631 N N . TYR A 1 203 ? 2.485 10.879 -18.181 1.00 96.69 203 TYR A N 1
ATOM 1632 C CA . TYR A 1 203 ? 2.215 10.000 -19.316 1.00 96.69 203 TYR A CA 1
ATOM 1633 C C . TYR A 1 203 ? 2.889 8.635 -19.158 1.00 96.69 203 TYR A C 1
ATOM 1635 O O . TYR A 1 203 ? 3.965 8.522 -18.568 1.00 96.69 203 TYR A O 1
ATOM 1643 N N . GLY A 1 204 ? 2.276 7.608 -19.756 1.00 95.44 204 GLY A N 1
ATOM 1644 C CA . GLY A 1 204 ? 2.874 6.280 -19.944 1.00 95.44 204 GLY A CA 1
ATOM 1645 C C . GLY A 1 204 ? 2.948 5.391 -18.697 1.00 95.44 204 GLY A C 1
ATOM 1646 O O . GLY A 1 204 ? 3.646 4.380 -18.740 1.00 95.44 204 GLY A O 1
ATOM 1647 N N . GLY A 1 205 ? 2.254 5.765 -17.616 1.00 96.62 205 GLY A N 1
ATOM 1648 C CA . GLY A 1 205 ? 2.195 5.009 -16.362 1.00 96.62 205 GLY A CA 1
ATOM 1649 C C . GLY A 1 205 ? 3.549 4.851 -15.665 1.00 96.62 205 GLY A C 1
ATOM 1650 O O . GLY A 1 205 ? 4.542 5.485 -16.035 1.00 96.62 205 GLY A O 1
ATOM 1651 N N . THR A 1 206 ? 3.615 3.987 -14.651 1.00 96.88 206 THR A N 1
ATOM 1652 C CA . THR A 1 206 ? 4.861 3.741 -13.898 1.00 96.88 206 THR A CA 1
ATOM 1653 C C . THR A 1 206 ? 5.981 3.188 -14.786 1.00 96.88 206 THR A C 1
ATOM 1655 O O . THR A 1 206 ? 7.155 3.526 -14.606 1.00 96.88 206 THR A O 1
ATOM 1658 N N . GLY A 1 207 ? 5.632 2.401 -15.804 1.00 96.62 207 GLY A N 1
ATOM 1659 C CA . GLY A 1 207 ? 6.564 1.846 -16.781 1.00 96.62 207 GLY A CA 1
ATOM 1660 C C . GLY A 1 207 ? 7.342 2.909 -17.553 1.00 96.62 207 GLY A C 1
ATOM 1661 O O . GLY A 1 207 ? 8.481 2.659 -17.961 1.00 96.62 207 GLY A O 1
ATOM 1662 N N . ASN A 1 208 ? 6.790 4.118 -17.707 1.00 96.81 208 ASN A N 1
ATOM 1663 C CA . ASN A 1 208 ? 7.485 5.221 -18.364 1.00 96.81 208 ASN A CA 1
ATOM 1664 C C . ASN A 1 208 ? 8.789 5.608 -17.651 1.00 96.81 208 ASN A C 1
ATOM 1666 O O . ASN A 1 208 ? 9.763 5.960 -18.318 1.00 96.81 208 ASN A O 1
ATOM 1670 N N . VAL A 1 209 ? 8.849 5.476 -16.320 1.00 97.00 209 VAL A N 1
ATOM 1671 C CA . VAL A 1 209 ? 10.064 5.768 -15.542 1.00 97.00 209 VAL A CA 1
ATOM 1672 C C . VAL A 1 209 ? 11.225 4.913 -16.034 1.00 97.00 209 VAL A C 1
ATOM 1674 O O . VAL A 1 209 ? 12.288 5.423 -16.386 1.00 97.00 209 VAL A O 1
ATOM 1677 N N . TRP A 1 210 ? 11.003 3.606 -16.122 1.00 96.38 210 TRP A N 1
ATOM 1678 C CA . TRP A 1 210 ? 12.038 2.642 -16.478 1.00 96.38 210 TRP A CA 1
ATOM 1679 C C . TRP A 1 210 ? 12.380 2.696 -17.964 1.00 96.38 210 TRP A C 1
ATOM 1681 O O . TRP A 1 210 ? 13.556 2.688 -18.325 1.00 96.38 210 TRP A O 1
ATOM 1691 N N . ASN A 1 211 ? 11.373 2.835 -18.827 1.00 95.56 211 ASN A N 1
ATOM 1692 C CA . ASN A 1 211 ? 11.586 2.969 -20.265 1.00 95.56 211 ASN A CA 1
ATOM 1693 C C . ASN A 1 211 ? 12.366 4.246 -20.614 1.00 95.56 211 ASN A C 1
ATOM 1695 O O . ASN A 1 211 ? 13.289 4.201 -21.430 1.00 95.56 211 ASN A O 1
ATOM 1699 N N . SER A 1 212 ? 12.041 5.377 -19.986 1.00 96.88 212 SER A N 1
ATOM 1700 C CA . SER A 1 212 ? 12.755 6.637 -20.213 1.00 96.88 212 SER A CA 1
ATOM 1701 C C . SER A 1 212 ? 14.169 6.601 -19.640 1.00 96.88 212 SER A C 1
ATOM 1703 O O . SER A 1 212 ? 15.108 7.039 -20.305 1.00 96.88 212 SER A O 1
ATOM 1705 N N . MET A 1 213 ? 14.362 5.967 -18.480 1.00 96.19 213 MET A N 1
ATOM 1706 C CA . MET A 1 213 ? 15.693 5.727 -17.923 1.00 96.19 213 MET A CA 1
ATOM 1707 C C . MET A 1 213 ? 16.577 4.923 -18.886 1.00 96.19 213 MET A C 1
ATOM 1709 O O . MET A 1 213 ? 17.709 5.317 -19.161 1.00 96.19 213 MET A O 1
ATOM 1713 N N . THR A 1 214 ? 16.057 3.834 -19.460 1.00 95.06 214 THR A N 1
ATOM 1714 C CA . THR A 1 214 ? 16.804 3.025 -20.432 1.00 95.06 214 THR A CA 1
ATOM 1715 C C . THR A 1 214 ? 17.157 3.809 -21.696 1.00 95.06 214 THR A C 1
ATOM 1717 O O . THR A 1 214 ? 18.271 3.666 -22.195 1.00 95.06 214 THR A O 1
ATOM 1720 N N . LYS A 1 215 ? 16.272 4.684 -22.194 1.00 95.00 215 LYS A N 1
ATOM 1721 C CA . LYS A 1 215 ? 16.559 5.540 -23.364 1.00 95.00 215 LYS A CA 1
ATOM 1722 C C . LYS A 1 215 ? 17.711 6.522 -23.125 1.00 95.00 215 LYS A C 1
ATOM 1724 O O . LYS A 1 215 ? 18.394 6.877 -24.084 1.00 95.00 215 LYS A O 1
ATOM 1729 N N . LYS A 1 216 ? 17.915 6.962 -21.878 1.00 95.56 216 LYS A N 1
ATOM 1730 C CA . LYS A 1 216 ? 18.976 7.908 -21.494 1.00 95.56 216 LYS A CA 1
ATOM 1731 C C . LYS A 1 216 ? 20.307 7.222 -21.127 1.00 95.56 216 LYS A C 1
ATOM 1733 O O . LYS A 1 216 ? 21.321 7.900 -20.981 1.00 95.56 216 LYS A O 1
ATOM 1738 N N . LEU A 1 217 ? 20.327 5.895 -20.978 1.00 93.62 217 LEU A N 1
ATOM 1739 C CA . LEU A 1 217 ? 21.531 5.104 -20.691 1.00 93.62 217 LEU A CA 1
ATOM 1740 C C . LEU A 1 217 ? 22.166 4.542 -21.982 1.00 93.62 217 LEU A C 1
ATOM 1742 O O . LEU A 1 217 ? 21.497 4.465 -23.015 1.00 93.62 217 LEU A O 1
ATOM 1746 N N . PRO A 1 218 ? 23.450 4.122 -21.963 1.00 93.25 218 PRO A N 1
ATOM 1747 C CA . PRO A 1 218 ? 24.094 3.539 -23.139 1.00 93.25 218 PRO A CA 1
ATOM 1748 C C . PRO A 1 218 ? 23.342 2.305 -23.649 1.00 93.25 218 PRO A C 1
ATOM 1750 O O . PRO A 1 218 ? 23.196 1.313 -22.934 1.00 93.25 218 PRO A O 1
ATOM 1753 N N . LYS A 1 219 ? 22.891 2.352 -24.907 1.00 90.69 219 LYS A N 1
ATOM 1754 C CA . LYS A 1 219 ? 22.070 1.291 -25.518 1.00 90.69 219 LYS A CA 1
ATOM 1755 C C . LYS A 1 219 ? 22.758 -0.074 -25.503 1.00 90.69 219 LYS A C 1
ATOM 1757 O O . LYS A 1 219 ? 22.100 -1.085 -25.282 1.00 90.69 219 LYS A O 1
ATOM 1762 N N . ASP A 1 220 ? 24.080 -0.097 -25.658 1.00 90.50 220 ASP A N 1
ATOM 1763 C CA . ASP A 1 220 ? 24.866 -1.334 -25.685 1.00 90.50 220 ASP A CA 1
ATOM 1764 C C . ASP A 1 220 ? 24.905 -2.080 -24.352 1.00 90.50 220 ASP A C 1
ATOM 1766 O O . ASP A 1 220 ? 25.286 -3.250 -24.324 1.00 90.50 220 ASP A O 1
ATOM 1770 N N . TRP A 1 221 ? 24.478 -1.442 -23.258 1.00 91.31 221 TRP A N 1
ATOM 1771 C CA . TRP A 1 221 ? 24.323 -2.121 -21.977 1.00 91.31 221 TRP A CA 1
ATOM 1772 C C . TRP A 1 221 ? 23.116 -3.051 -21.965 1.00 91.31 221 TRP A C 1
ATOM 1774 O O . TRP A 1 221 ? 23.098 -3.976 -21.164 1.00 91.31 221 TRP A O 1
ATOM 1784 N N . PHE A 1 222 ? 22.107 -2.831 -22.808 1.00 92.06 222 PHE A N 1
ATOM 1785 C CA . PHE A 1 222 ? 20.846 -3.563 -22.739 1.00 92.06 222 PHE A CA 1
ATOM 1786 C C . PHE A 1 222 ? 20.765 -4.646 -23.813 1.00 92.06 222 PHE A C 1
ATOM 1788 O O . PHE A 1 222 ? 21.087 -4.436 -24.987 1.00 92.06 222 PHE A O 1
ATOM 1795 N N . ARG A 1 223 ? 20.295 -5.822 -23.399 1.00 92.75 223 ARG A N 1
ATOM 1796 C CA . ARG A 1 223 ? 19.912 -6.934 -24.271 1.00 92.75 223 ARG A CA 1
ATOM 1797 C C . ARG A 1 223 ? 18.525 -7.408 -23.842 1.00 92.75 223 ARG A C 1
ATOM 1799 O O . ARG A 1 223 ? 18.385 -8.096 -22.835 1.00 92.75 223 ARG A O 1
ATOM 1806 N N . PHE A 1 224 ? 17.513 -6.969 -24.581 1.00 94.00 224 PHE A N 1
ATOM 1807 C CA . PHE A 1 224 ? 16.124 -7.407 -24.430 1.00 94.00 224 PHE A CA 1
ATOM 1808 C C . PHE A 1 224 ? 15.911 -8.768 -25.108 1.00 94.00 224 PHE A C 1
ATOM 1810 O O . PHE A 1 224 ? 16.791 -9.227 -25.842 1.00 94.00 224 PHE A O 1
ATOM 1817 N N . ASN A 1 225 ? 14.771 -9.425 -24.867 1.00 95.62 225 ASN A N 1
ATOM 1818 C CA . ASN A 1 225 ? 14.481 -10.776 -25.381 1.00 95.62 225 ASN A CA 1
ATOM 1819 C C . ASN A 1 225 ? 15.549 -11.824 -25.021 1.00 95.62 225 ASN A C 1
ATOM 1821 O O . ASN A 1 225 ? 15.795 -12.775 -25.759 1.00 95.62 225 ASN A O 1
ATOM 1825 N N . SER A 1 226 ? 16.233 -11.626 -23.898 1.00 94.31 226 SER A N 1
ATOM 1826 C CA . SER A 1 226 ? 17.374 -12.428 -23.464 1.00 94.31 226 SER A CA 1
ATOM 1827 C C . SER A 1 226 ? 17.022 -13.167 -22.178 1.00 94.31 226 SER A C 1
ATOM 1829 O O . SER A 1 226 ? 17.293 -12.691 -21.072 1.00 94.31 226 SER A O 1
ATOM 1831 N N . LYS A 1 227 ? 16.391 -14.336 -22.321 1.00 93.56 227 LYS A N 1
ATOM 1832 C CA . LYS A 1 227 ? 16.101 -15.224 -21.193 1.00 93.56 227 LYS A CA 1
ATOM 1833 C C . LYS A 1 227 ? 17.394 -15.863 -20.681 1.00 93.56 227 LYS A C 1
ATOM 1835 O O . LYS A 1 227 ? 18.206 -16.362 -21.453 1.00 93.56 227 LYS A O 1
ATOM 1840 N N . VAL A 1 228 ? 17.581 -15.844 -19.364 1.00 92.25 228 VAL A N 1
ATOM 1841 C CA . VAL A 1 228 ? 18.690 -16.540 -18.703 1.00 92.25 228 VAL A CA 1
ATOM 1842 C C . VAL A 1 228 ? 18.189 -17.905 -18.246 1.00 92.25 228 VAL A C 1
ATOM 1844 O O . VAL A 1 228 ? 17.453 -17.987 -17.267 1.00 92.25 228 VAL A O 1
ATOM 1847 N N . ASP A 1 229 ? 18.583 -18.968 -18.948 1.00 92.56 229 ASP A N 1
ATOM 1848 C CA . ASP A 1 229 ? 18.127 -20.330 -18.631 1.00 92.56 229 ASP A CA 1
ATOM 1849 C C . ASP A 1 229 ? 18.947 -21.004 -17.523 1.00 92.56 229 ASP A C 1
ATOM 1851 O O . ASP A 1 229 ? 18.427 -21.824 -16.770 1.00 92.56 229 ASP A O 1
ATOM 1855 N N . SER A 1 230 ? 20.235 -20.671 -17.397 1.00 91.50 230 SER A N 1
ATOM 1856 C CA . SER A 1 230 ? 21.097 -21.221 -16.347 1.00 91.50 230 SER A CA 1
ATOM 1857 C C . SER A 1 230 ? 22.218 -20.260 -15.953 1.00 91.50 230 SER A C 1
ATOM 1859 O O . SER A 1 230 ? 22.616 -19.380 -16.718 1.00 91.50 230 SER A O 1
ATOM 1861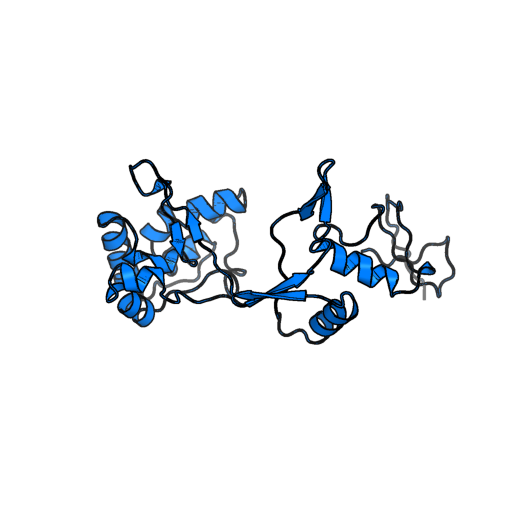 N N . LEU A 1 231 ? 22.738 -20.435 -14.736 1.00 89.19 231 LEU A N 1
ATOM 1862 C CA . LEU A 1 231 ? 23.892 -19.705 -14.217 1.00 89.19 231 LEU A CA 1
ATOM 1863 C C . LEU A 1 231 ? 24.957 -20.704 -13.769 1.00 89.19 231 LEU A 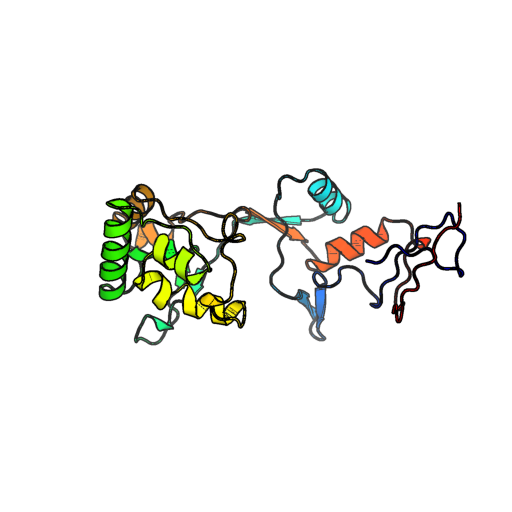C 1
ATOM 1865 O O . LEU A 1 231 ? 24.700 -21.555 -12.920 1.00 89.19 231 LEU A O 1
ATOM 1869 N N . ARG A 1 232 ? 26.175 -20.570 -14.301 1.00 87.44 232 ARG A N 1
ATOM 1870 C CA . ARG A 1 232 ? 27.339 -21.344 -13.854 1.00 87.44 232 ARG A CA 1
ATOM 1871 C C . ARG A 1 232 ? 28.287 -20.440 -13.079 1.00 87.44 232 ARG A C 1
ATOM 1873 O O . ARG A 1 232 ? 28.843 -19.494 -13.632 1.00 87.44 232 ARG A O 1
ATOM 1880 N N . LYS A 1 233 ? 28.507 -20.747 -11.801 1.00 85.62 233 LYS A N 1
ATOM 1881 C CA . LYS A 1 233 ? 29.532 -20.074 -10.997 1.00 85.62 233 LYS A CA 1
ATOM 1882 C C . LYS A 1 233 ? 30.907 -20.576 -11.439 1.00 85.62 233 LYS A C 1
ATOM 1884 O O . LYS A 1 233 ? 31.186 -21.767 -11.342 1.00 85.62 233 LYS A O 1
ATOM 1889 N N . ILE A 1 234 ? 31.757 -19.681 -11.930 1.00 81.38 234 ILE A N 1
ATOM 1890 C CA . ILE A 1 234 ? 33.158 -19.989 -12.230 1.00 81.38 234 ILE A CA 1
ATOM 1891 C C . ILE A 1 234 ? 33.963 -19.644 -10.974 1.00 81.38 234 ILE A C 1
ATOM 1893 O O . ILE A 1 234 ? 33.917 -18.500 -10.516 1.00 81.38 234 ILE A O 1
ATOM 1897 N N . GLN A 1 235 ? 34.656 -20.621 -10.384 1.00 70.12 235 GLN A N 1
ATOM 1898 C CA . GLN A 1 235 ? 35.669 -20.335 -9.366 1.00 70.12 235 GLN A CA 1
ATOM 1899 C C . GLN A 1 235 ? 36.844 -19.653 -10.068 1.00 70.12 235 GLN A C 1
ATOM 1901 O O . GLN A 1 235 ? 37.395 -20.193 -11.026 1.00 70.12 235 GLN A O 1
ATOM 1906 N N . LYS A 1 236 ? 37.186 -18.439 -9.633 1.00 62.00 236 LYS A N 1
ATOM 1907 C CA . LYS A 1 236 ? 38.473 -17.849 -9.991 1.00 62.00 236 LYS A CA 1
ATOM 1908 C C . LYS A 1 236 ? 39.529 -18.605 -9.192 1.00 62.00 236 LYS A C 1
ATOM 1910 O O . LYS A 1 236 ? 39.451 -18.601 -7.969 1.00 62.00 236 LYS A O 1
ATOM 1915 N N . TYR A 1 237 ? 40.431 -19.286 -9.884 1.00 52.88 237 TYR A N 1
ATOM 1916 C CA . TYR A 1 237 ? 41.705 -19.676 -9.296 1.00 52.88 237 TYR A CA 1
ATOM 1917 C C . TYR A 1 237 ? 42.575 -18.414 -9.260 1.00 52.88 237 TYR A C 1
ATOM 1919 O O . TYR A 1 237 ? 42.580 -17.673 -10.250 1.00 52.88 237 TYR A O 1
ATOM 1927 N N . ASP A 1 238 ? 43.168 -18.142 -8.097 1.00 47.38 238 ASP A N 1
ATOM 1928 C CA . ASP A 1 238 ? 44.084 -17.018 -7.863 1.00 47.38 238 ASP A CA 1
ATOM 1929 C C . ASP A 1 238 ? 45.362 -17.135 -8.707 1.00 47.38 238 ASP A C 1
ATOM 1931 O O . ASP A 1 238 ? 45.831 -18.281 -8.920 1.00 47.38 238 ASP A O 1
#

pLDDT: mean 89.9, std 12.1, range [36.25, 98.31]

Secondary structure (DSSP, 8-state):
--B---TTS-TT---EE-SSSSS-GGG-EEE-TTS-EEESS---B---S-HHHHHHHHHH-S-EEEEE---EEE-GGGSSSSS--EEESSGGG-GGGS-HHHHHHHHHHHHHHHHSPPPS--SSHHHHHHHHHHHHHIIIIIHHHHHHHHSS-GGGS-STTGGGTS----HHHHHHHHTS-HHHHHH------TTSEEEEESSSTTHHHHHHHHHHS-GGGEE-S-------PPPPP-

Organism: Oesophagostomum dentatum (NCBI:txid61180)

Sequence (238 aa):
MVVARSSLFPPSAKSLLLQETYAGGLSCTVTDEKGFLWDMGGHITFNHNFPYYEKAVKWAVDEWNSLHRNCMVDMNYLYDTAGIHLVPYPAQFAVPLFPEEVKQNCLKDLKERYEKEPEGNPENFEDWVLKHFGPTILAVFSKPYTKKVWTVDPTKMSPNWVGTRVAKLPQQKLEELCAMNQEELATADFGWGPNSCFTFPTYGGTGNVWNSMTKKLPKDWFRFNSKVDSLRKIQKYD

Foldseek 3Di:
DDQDDDPVDDPPARADEAQAPAFDVQQAWDADPVGDIDHNDDDFAFDPVDVVVVVLLCVLAVAKDKDFDFDWDFLCVQDPDDDTQTAGPPVLLRLLSGDPVLSVVQVVQQVVCVVPQDDDDDAWQLSVCCRQRNDSCSVSPVQVPCCVPVVDGRRPHGNPVCPQPPDRDDPVSSVVLNVDDPVCSVPDPSDDHSVSMTMFHPDRTSSSSGRSSCVPDDVSNYDYSGDDPDDDDDDDDD

InterPro domains:
  IPR002937 Amine oxidase [PF01593] (23-233)
  IPR036188 FAD/NAD(P)-binding domain superfamily [G3DSA:3.50.50.60] (12-237)